Protein AF-A0A7C5LR55-F1 (afdb_monomer_lite)

Sequence (185 aa):
MGKKAEIKRLRKKLKKLKRAVKRAGGGKTPPVSPLAPAAFPDLPEIDGVEFAAVNSGVKYVGRPDVMLARLAPGTTIAGVFTRSATRAEPVLDCQAKLGAEPQGGAAILVNAGNANAFTGGHGIEAVRALTGAVAEKLSIGVNRVFSASTGVIGEPLPHEKIGAKLDDLVAGLAPGRIRDAAEAI

Secondary structure (DSSP, 8-state):
--HHHHHHHHHHHHHHHHHHHHHHSPBPPPPPPTTS-SS-------TTEEEEEE---SSBSSS--EEEEEE-TT----------TT--HHHHHHHHHTTS---S-EEEEEEEEE---S-THHHHHHHHHHHHHHHHHHT--GGGEEEEEEEESSSPP-HHHHHTTHHHHHHT-BTTTHHHHHHT-

Structure (mmCIF, N/CA/C/O backbone):
data_AF-A0A7C5LR55-F1
#
_entry.id   AF-A0A7C5LR55-F1
#
loop_
_atom_site.group_PDB
_atom_site.id
_atom_site.type_symbol
_atom_site.label_atom_id
_atom_site.label_alt_id
_atom_site.label_comp_id
_atom_site.label_asym_id
_atom_site.label_entity_id
_atom_site.label_seq_id
_atom_site.pdbx_PDB_ins_code
_atom_site.Cartn_x
_atom_site.Cartn_y
_atom_site.Cartn_z
_atom_site.occupancy
_atom_site.B_iso_or_equiv
_atom_site.auth_seq_id
_atom_site.auth_comp_id
_atom_site.auth_asym_id
_atom_site.auth_atom_id
_atom_site.pdbx_PDB_model_num
ATOM 1 N N . MET A 1 1 ? 10.598 -2.730 -56.369 1.00 55.59 1 MET A N 1
ATOM 2 C CA . MET A 1 1 ? 10.907 -2.396 -54.957 1.00 55.59 1 MET A CA 1
ATOM 3 C C . MET A 1 1 ? 10.489 -3.573 -54.087 1.00 55.59 1 MET A C 1
ATOM 5 O O . MET A 1 1 ? 9.312 -3.885 -54.010 1.00 55.59 1 MET A O 1
ATOM 9 N N . GLY A 1 2 ? 11.474 -4.359 -53.644 1.00 62.41 2 GLY A N 1
ATOM 10 C CA . GLY A 1 2 ? 11.341 -5.815 -53.537 1.00 62.41 2 GLY A CA 1
ATOM 11 C C . GLY A 1 2 ? 11.104 -6.382 -52.137 1.00 62.41 2 GLY A C 1
ATOM 12 O O . GLY A 1 2 ? 11.533 -5.816 -51.132 1.00 62.41 2 GLY A O 1
ATOM 13 N N . LYS A 1 3 ? 10.508 -7.582 -52.125 1.00 76.50 3 LYS A N 1
ATOM 14 C CA . LYS A 1 3 ? 10.206 -8.493 -50.998 1.00 76.50 3 LYS A CA 1
ATOM 15 C C . LYS A 1 3 ? 11.210 -8.480 -49.825 1.00 76.50 3 LYS A C 1
ATOM 17 O O . LYS A 1 3 ? 10.824 -8.675 -48.677 1.00 76.50 3 LYS A O 1
ATOM 22 N N . LYS A 1 4 ? 12.498 -8.195 -50.067 1.00 79.94 4 LYS A N 1
ATOM 23 C CA . LYS A 1 4 ? 13.532 -8.034 -49.022 1.00 79.94 4 LYS A CA 1
ATOM 24 C C . LYS A 1 4 ? 13.221 -6.916 -48.010 1.00 79.94 4 LYS A C 1
ATOM 26 O O . LYS A 1 4 ? 13.458 -7.104 -46.815 1.00 79.94 4 LYS A O 1
ATOM 31 N N . ALA A 1 5 ? 12.689 -5.775 -48.453 1.00 86.06 5 ALA A N 1
ATOM 32 C CA . ALA A 1 5 ? 12.344 -4.659 -47.563 1.00 86.06 5 ALA A CA 1
ATOM 33 C C . ALA A 1 5 ? 11.156 -5.009 -46.648 1.00 86.06 5 ALA A C 1
ATOM 35 O O . ALA A 1 5 ? 11.171 -4.724 -45.448 1.00 86.06 5 ALA A O 1
ATOM 36 N N . GLU A 1 6 ? 10.168 -5.711 -47.198 1.00 88.88 6 GLU A N 1
ATOM 37 C CA . GLU A 1 6 ? 8.989 -6.183 -46.476 1.00 88.88 6 GLU A CA 1
ATOM 38 C C . GLU A 1 6 ? 9.342 -7.249 -45.427 1.00 88.88 6 GLU A C 1
ATOM 40 O O . GLU A 1 6 ? 8.963 -7.121 -44.261 1.00 88.88 6 GLU A O 1
ATOM 45 N N . ILE A 1 7 ? 10.186 -8.226 -45.784 1.00 91.56 7 ILE A N 1
ATOM 46 C CA . ILE A 1 7 ? 10.707 -9.238 -44.850 1.00 91.56 7 ILE A CA 1
ATOM 47 C C . ILE A 1 7 ? 11.468 -8.579 -43.688 1.00 91.56 7 ILE A C 1
ATOM 49 O O . ILE A 1 7 ? 11.295 -8.965 -42.527 1.00 91.56 7 ILE A O 1
ATOM 53 N N . LYS A 1 8 ? 12.282 -7.546 -43.956 1.00 91.31 8 LYS A N 1
ATOM 54 C CA . LYS A 1 8 ? 12.999 -6.792 -42.910 1.00 91.31 8 LYS A CA 1
ATOM 55 C C . LYS A 1 8 ? 12.026 -6.085 -41.957 1.00 91.31 8 LYS A C 1
ATOM 57 O O . LYS A 1 8 ? 12.230 -6.120 -40.739 1.00 91.31 8 LYS A O 1
ATOM 62 N N . ARG A 1 9 ? 10.943 -5.498 -42.483 1.00 93.69 9 ARG A N 1
ATOM 63 C CA . ARG A 1 9 ? 9.882 -4.857 -41.685 1.00 93.69 9 ARG A CA 1
ATOM 64 C C . ARG A 1 9 ? 9.154 -5.870 -40.802 1.00 93.69 9 ARG A C 1
ATOM 66 O O . ARG A 1 9 ? 9.003 -5.629 -39.603 1.00 93.69 9 ARG A O 1
ATOM 73 N N . LEU A 1 10 ? 8.762 -7.014 -41.364 1.00 93.50 10 LEU A N 1
ATOM 74 C CA . LEU A 1 10 ? 8.076 -8.087 -40.641 1.00 93.50 10 LEU A CA 1
ATOM 75 C C . LEU A 1 10 ? 8.954 -8.680 -39.532 1.00 93.50 10 LEU A C 1
ATOM 77 O O . LEU A 1 10 ? 8.486 -8.821 -38.405 1.00 93.50 10 LEU A O 1
ATOM 81 N N . ARG A 1 11 ? 10.251 -8.911 -39.781 1.00 93.19 11 ARG A N 1
ATOM 82 C CA . ARG A 1 11 ? 11.205 -9.351 -38.742 1.00 93.19 11 ARG A CA 1
ATOM 83 C C . ARG A 1 11 ? 11.340 -8.336 -37.603 1.00 93.19 11 ARG A C 1
ATOM 85 O O . ARG A 1 11 ? 11.368 -8.730 -36.437 1.00 93.19 11 ARG A O 1
ATOM 92 N N . LYS A 1 12 ? 11.379 -7.030 -37.905 1.00 93.50 12 LYS A N 1
ATOM 93 C CA . LYS A 1 12 ? 11.415 -5.965 -36.882 1.00 93.50 12 LYS A CA 1
ATOM 94 C C . LYS A 1 12 ? 10.121 -5.941 -36.060 1.00 93.50 12 LYS A C 1
ATOM 96 O O . LYS A 1 12 ? 10.188 -5.838 -34.834 1.00 93.50 12 LYS A O 1
ATOM 101 N N . LYS A 1 13 ? 8.963 -6.098 -36.712 1.00 93.62 13 LYS A N 1
ATOM 102 C CA . LYS A 1 13 ? 7.647 -6.172 -36.056 1.00 93.62 13 LYS A CA 1
ATOM 103 C C . LYS A 1 13 ? 7.540 -7.414 -35.165 1.00 93.62 13 LYS A C 1
ATOM 105 O O . LYS A 1 13 ? 7.182 -7.278 -34.001 1.00 93.62 13 LYS A O 1
ATOM 110 N N . LEU A 1 14 ? 7.976 -8.581 -35.646 1.00 93.56 14 LEU A N 1
ATOM 111 C CA . LEU A 1 14 ? 8.037 -9.822 -34.871 1.00 93.56 14 LEU A CA 1
ATOM 112 C C . LEU A 1 14 ? 8.988 -9.704 -33.672 1.00 93.56 14 LEU A C 1
ATOM 114 O O . LEU A 1 14 ? 8.646 -10.145 -32.584 1.00 93.56 14 LEU A O 1
ATOM 118 N N . LYS A 1 15 ? 10.156 -9.064 -33.823 1.00 91.44 15 LYS A N 1
ATOM 119 C CA . LYS A 1 15 ? 11.080 -8.813 -32.702 1.00 91.44 15 LYS A CA 1
ATOM 120 C C . LYS A 1 15 ? 10.463 -7.881 -31.651 1.00 91.44 15 LYS A C 1
ATOM 122 O O . LYS A 1 15 ? 10.653 -8.110 -30.458 1.00 91.44 15 LYS A O 1
ATOM 127 N N . LYS A 1 16 ? 9.709 -6.859 -32.076 1.00 89.00 16 LYS A N 1
ATOM 128 C CA . LYS A 1 16 ? 8.961 -5.959 -31.178 1.00 89.00 16 LYS A CA 1
ATOM 129 C C . LYS A 1 16 ? 7.838 -6.709 -30.453 1.00 89.00 16 LYS A C 1
ATOM 131 O O . LYS A 1 16 ? 7.749 -6.599 -29.238 1.00 89.00 16 LYS A O 1
ATOM 136 N N . LEU A 1 17 ? 7.062 -7.523 -31.171 1.00 86.81 17 LEU A N 1
ATOM 137 C CA . LEU A 1 17 ? 6.007 -8.375 -30.612 1.00 86.81 17 LEU A CA 1
ATOM 138 C C . LEU A 1 17 ? 6.567 -9.409 -29.634 1.00 86.81 17 LEU A C 1
ATOM 140 O O . LEU A 1 17 ? 6.097 -9.477 -28.512 1.00 86.81 17 LEU A O 1
ATOM 144 N N . LYS A 1 18 ? 7.635 -10.136 -29.981 1.00 81.19 18 LYS A N 1
ATOM 145 C CA . LYS A 1 18 ? 8.297 -11.082 -29.064 1.00 81.19 18 LYS A CA 1
ATOM 146 C C . LYS A 1 18 ? 8.829 -10.398 -27.806 1.00 81.19 18 LYS A C 1
ATOM 148 O O . LYS A 1 18 ? 8.755 -10.972 -26.729 1.00 81.19 18 LYS A O 1
ATOM 153 N N . ARG A 1 19 ? 9.351 -9.170 -27.915 1.00 74.31 19 ARG A N 1
ATOM 154 C CA . ARG A 1 19 ? 9.746 -8.365 -26.747 1.00 74.31 19 ARG A CA 1
ATOM 155 C C . ARG A 1 19 ? 8.544 -7.928 -25.912 1.00 74.31 19 ARG A C 1
ATOM 157 O O . ARG A 1 19 ? 8.653 -7.952 -24.695 1.00 74.31 19 ARG A O 1
ATOM 164 N N . ALA A 1 20 ? 7.433 -7.553 -26.541 1.00 70.81 20 ALA A N 1
ATOM 165 C CA . ALA A 1 20 ? 6.194 -7.215 -25.844 1.00 70.81 20 ALA A CA 1
ATOM 166 C C . ALA A 1 20 ? 5.610 -8.441 -25.127 1.00 70.81 20 ALA A C 1
ATOM 168 O O . ALA A 1 20 ? 5.314 -8.352 -23.948 1.00 70.81 20 ALA A O 1
ATOM 169 N N . VAL A 1 21 ? 5.574 -9.604 -25.786 1.00 69.62 21 VAL A N 1
ATOM 170 C CA . VAL A 1 21 ? 5.150 -10.884 -25.197 1.00 69.62 21 VAL A CA 1
ATOM 171 C C . VAL A 1 21 ? 6.090 -11.314 -24.073 1.00 69.62 21 VAL A C 1
ATOM 173 O O . VAL A 1 21 ? 5.620 -11.711 -23.022 1.00 69.62 21 VAL A O 1
ATOM 176 N N . LYS A 1 22 ? 7.414 -11.175 -24.227 1.00 63.09 22 LYS A N 1
ATOM 177 C CA . LYS A 1 22 ? 8.375 -11.474 -23.150 1.00 63.09 22 LYS A CA 1
ATOM 178 C C . LYS A 1 22 ? 8.259 -10.506 -21.965 1.00 63.09 22 LYS A C 1
ATOM 180 O O . LYS A 1 22 ? 8.549 -10.902 -20.850 1.00 63.09 22 LYS A O 1
ATOM 185 N N . ARG A 1 23 ? 7.871 -9.248 -22.202 1.00 59.34 23 ARG A N 1
ATOM 186 C CA . ARG A 1 23 ? 7.563 -8.273 -21.141 1.00 59.34 23 ARG A CA 1
ATOM 187 C C . ARG A 1 23 ? 6.192 -8.521 -20.502 1.00 59.34 23 ARG A C 1
ATOM 189 O O . ARG A 1 23 ? 6.016 -8.179 -19.344 1.00 59.34 23 ARG A O 1
ATOM 196 N N . ALA A 1 24 ? 5.251 -9.095 -21.250 1.00 54.78 24 ALA A N 1
ATOM 197 C CA . ALA A 1 24 ? 3.939 -9.512 -20.761 1.00 54.78 24 ALA A CA 1
ATOM 198 C C . ALA A 1 24 ? 3.982 -10.872 -20.042 1.00 54.78 24 ALA A C 1
ATOM 200 O O . ALA A 1 24 ? 3.141 -11.139 -19.195 1.00 54.78 24 ALA A O 1
ATOM 201 N N . GLY A 1 25 ? 4.966 -11.723 -20.348 1.00 50.81 25 GLY A N 1
ATOM 202 C CA . GLY A 1 25 ? 5.304 -12.903 -19.563 1.00 50.81 25 GLY A CA 1
ATOM 203 C C . GLY A 1 25 ? 5.979 -12.451 -18.276 1.00 50.81 25 GLY A C 1
ATOM 204 O O . GLY A 1 25 ? 7.177 -12.175 -18.284 1.00 50.81 25 GLY A O 1
ATOM 205 N N . GLY A 1 26 ? 5.186 -12.302 -17.215 1.00 56.62 26 GLY A N 1
ATOM 206 C CA . GLY A 1 26 ? 5.626 -11.796 -15.917 1.00 56.62 26 GLY A CA 1
ATOM 207 C C . GLY A 1 26 ? 6.840 -12.523 -15.351 1.00 56.62 26 GLY A C 1
ATOM 208 O O . GLY A 1 26 ? 7.183 -13.637 -15.756 1.00 56.62 26 GLY A O 1
ATOM 209 N N . GLY A 1 27 ? 7.509 -11.873 -14.398 1.00 57.81 27 GLY A N 1
ATOM 210 C CA . GLY A 1 27 ? 8.618 -12.493 -13.678 1.00 57.81 27 GLY A CA 1
ATOM 211 C C . GLY A 1 27 ? 8.187 -13.825 -13.059 1.00 57.81 27 GLY A C 1
ATOM 212 O O . GLY A 1 27 ? 7.082 -13.920 -12.525 1.00 57.81 27 GLY A O 1
ATOM 213 N N . LYS A 1 28 ? 9.052 -14.848 -13.134 1.00 60.62 28 LYS A N 1
ATOM 214 C CA . LYS A 1 28 ? 8.823 -16.126 -12.443 1.00 60.62 28 LYS A CA 1
ATOM 215 C C . LYS A 1 28 ? 8.552 -15.855 -10.961 1.00 60.62 28 LYS A C 1
ATOM 217 O O . LYS A 1 28 ? 9.226 -15.006 -10.374 1.00 60.62 28 LYS A O 1
ATOM 222 N N . THR A 1 29 ? 7.611 -16.592 -10.372 1.00 64.06 29 THR A N 1
ATOM 223 C CA . THR A 1 29 ? 7.415 -16.604 -8.918 1.00 64.06 29 THR A CA 1
ATOM 224 C C . THR A 1 29 ? 8.760 -16.905 -8.247 1.00 64.06 29 THR A C 1
ATOM 226 O O . THR A 1 29 ? 9.428 -17.861 -8.662 1.00 64.06 29 THR A O 1
ATOM 229 N N . PRO A 1 30 ? 9.212 -16.080 -7.286 1.00 69.44 30 PRO A N 1
ATOM 230 C CA . PRO A 1 30 ? 10.450 -16.345 -6.569 1.00 69.44 30 PRO A CA 1
ATOM 231 C C . PRO A 1 30 ? 10.369 -17.699 -5.848 1.00 69.44 30 PRO A C 1
ATOM 233 O O . PRO A 1 30 ? 9.273 -18.104 -5.455 1.00 69.44 30 PRO A O 1
ATOM 236 N N . PRO A 1 31 ? 11.495 -18.405 -5.656 1.00 79.25 31 PRO A N 1
ATOM 237 C CA . PRO A 1 31 ? 11.508 -19.580 -4.796 1.00 79.25 31 PRO A CA 1
ATOM 238 C C . PRO A 1 31 ? 11.109 -19.183 -3.368 1.00 79.25 31 PRO A C 1
ATOM 240 O O . PRO A 1 31 ? 11.494 -18.115 -2.885 1.00 79.25 31 PRO A O 1
ATOM 243 N N . VAL A 1 32 ? 10.345 -20.047 -2.699 1.00 82.56 32 VAL A N 1
ATOM 244 C CA . VAL A 1 32 ? 9.999 -19.867 -1.284 1.00 82.56 32 VAL A CA 1
ATOM 245 C C . VAL A 1 32 ? 11.282 -19.940 -0.453 1.00 82.56 32 VAL A C 1
ATOM 247 O O . VAL A 1 32 ? 12.164 -20.755 -0.730 1.00 82.56 32 VAL A O 1
ATOM 250 N N . SER A 1 33 ? 11.404 -19.055 0.539 1.00 85.62 33 SER A N 1
ATOM 251 C CA . SER A 1 33 ? 12.569 -19.008 1.425 1.00 85.62 33 SER A CA 1
ATOM 252 C C . SER A 1 33 ? 12.774 -20.355 2.130 1.00 85.62 33 SER A C 1
ATOM 254 O O . SER A 1 33 ? 11.799 -20.917 2.627 1.00 85.62 33 SER A O 1
ATOM 256 N N . PRO A 1 34 ? 14.018 -20.846 2.276 1.00 88.06 34 PRO A N 1
ATOM 257 C CA . PRO A 1 34 ? 14.296 -22.037 3.082 1.00 88.06 34 PRO A CA 1
ATOM 258 C C . PRO A 1 34 ? 13.993 -21.831 4.576 1.00 88.06 34 PRO A C 1
ATOM 260 O O . PRO A 1 34 ? 13.930 -22.800 5.322 1.00 88.06 34 PRO A O 1
ATOM 263 N N . LEU A 1 35 ? 13.816 -20.578 5.013 1.00 89.69 35 LEU A N 1
ATOM 264 C CA . LEU A 1 35 ? 13.408 -20.222 6.375 1.00 89.69 35 LEU A CA 1
ATOM 265 C C . LEU A 1 35 ? 11.884 -20.129 6.535 1.00 89.69 35 LEU A C 1
ATOM 267 O O . LEU A 1 35 ? 11.407 -19.859 7.635 1.00 89.69 35 LEU A O 1
ATOM 271 N N . ALA A 1 36 ? 11.118 -20.281 5.451 1.00 87.44 36 ALA A N 1
ATOM 272 C CA . ALA A 1 36 ? 9.668 -20.283 5.544 1.00 87.44 36 ALA A CA 1
ATOM 273 C C . ALA A 1 36 ? 9.204 -21.535 6.311 1.00 87.44 36 ALA A C 1
ATOM 275 O O . ALA A 1 36 ? 9.727 -22.627 6.068 1.00 87.44 36 ALA A O 1
ATOM 276 N N . PRO A 1 37 ? 8.217 -21.408 7.213 1.00 88.19 37 PRO A N 1
ATOM 277 C CA . PRO A 1 37 ? 7.574 -22.566 7.817 1.00 88.19 37 PRO A CA 1
ATOM 278 C C . PRO A 1 37 ? 7.027 -23.528 6.751 1.00 88.19 37 PRO A C 1
ATOM 280 O O . PRO A 1 37 ? 6.661 -23.111 5.652 1.00 88.19 37 PRO A O 1
ATOM 283 N N . ALA A 1 38 ? 6.925 -24.818 7.089 1.00 89.75 38 ALA A N 1
ATOM 284 C CA . ALA A 1 38 ? 6.457 -25.854 6.160 1.00 89.75 38 ALA A CA 1
ATOM 285 C C . ALA A 1 38 ? 5.026 -25.614 5.641 1.00 89.75 38 ALA A C 1
ATOM 287 O O . ALA A 1 38 ? 4.683 -26.027 4.535 1.00 89.75 38 ALA A O 1
ATOM 288 N N . ALA A 1 39 ? 4.201 -24.938 6.438 1.00 91.12 39 ALA A N 1
ATOM 289 C CA . ALA A 1 39 ? 2.874 -24.480 6.067 1.00 91.12 39 ALA A CA 1
ATOM 290 C C . ALA A 1 39 ? 2.659 -23.065 6.607 1.00 91.12 39 ALA A C 1
ATOM 292 O O . ALA A 1 39 ? 3.268 -22.674 7.604 1.00 91.12 39 ALA A O 1
ATOM 293 N N . PHE A 1 40 ? 1.774 -22.305 5.964 1.00 90.44 40 PHE A N 1
ATOM 294 C CA . PHE A 1 40 ? 1.355 -21.016 6.504 1.00 90.44 40 PHE A CA 1
ATOM 295 C C . PHE A 1 40 ? 0.689 -21.236 7.874 1.00 90.44 40 PHE A C 1
ATOM 297 O O . PHE A 1 40 ? -0.142 -22.147 7.978 1.00 90.44 40 PHE A O 1
ATOM 304 N N . PRO A 1 41 ? 1.047 -20.449 8.901 1.00 91.94 41 PRO A N 1
ATOM 305 C CA . PRO A 1 41 ? 0.516 -20.631 10.245 1.00 91.94 41 PRO A CA 1
ATOM 306 C C . PRO A 1 41 ? -1.003 -20.452 10.274 1.00 91.94 41 PRO A C 1
ATOM 308 O O . PRO A 1 41 ? -1.562 -19.690 9.484 1.00 91.94 41 PRO A O 1
ATOM 311 N N . ASP A 1 42 ? -1.658 -21.141 11.205 1.00 91.25 42 ASP A N 1
ATOM 312 C CA . ASP A 1 42 ? -3.048 -20.852 11.539 1.00 91.25 42 ASP A CA 1
ATOM 313 C C . ASP A 1 42 ? -3.084 -19.532 12.317 1.00 91.25 42 ASP A C 1
ATOM 315 O O . ASP A 1 42 ? -2.486 -19.417 13.391 1.00 91.25 42 ASP A O 1
ATOM 319 N N . LEU A 1 43 ? -3.681 -18.504 11.716 1.00 92.00 43 LEU A N 1
ATOM 320 C CA . LEU A 1 43 ? -3.740 -17.158 12.274 1.00 92.00 43 LEU A CA 1
ATOM 321 C C . LEU A 1 43 ? -5.194 -16.835 12.613 1.00 92.00 43 LEU A C 1
ATOM 323 O O . LEU A 1 43 ? -6.064 -17.060 11.770 1.00 92.00 43 LEU A O 1
ATOM 327 N N . PRO A 1 44 ? -5.466 -16.280 13.806 1.00 93.06 44 PRO A N 1
ATOM 328 C CA . PRO A 1 44 ? -6.819 -15.900 14.168 1.00 93.06 44 PRO A CA 1
ATOM 329 C C . PRO A 1 44 ? -7.315 -14.760 13.276 1.00 93.06 44 PRO A C 1
ATOM 331 O O . PRO A 1 44 ? -6.535 -13.927 12.799 1.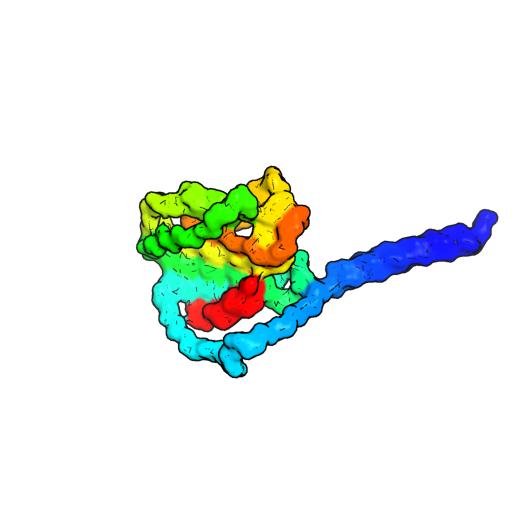00 93.06 44 PRO A O 1
ATOM 334 N N . GLU A 1 45 ? -8.631 -14.689 13.102 1.00 94.94 45 GLU A N 1
ATOM 335 C CA . GLU A 1 45 ? -9.256 -13.475 12.592 1.00 94.94 45 GLU A CA 1
ATOM 336 C C . GLU A 1 45 ? -9.056 -12.341 13.602 1.00 94.94 45 GLU A C 1
ATOM 338 O O . GLU A 1 45 ? -9.149 -12.539 14.814 1.00 94.94 45 GLU A O 1
ATOM 343 N N . ILE A 1 46 ? -8.728 -11.154 13.095 1.00 95.38 46 ILE A N 1
ATOM 344 C CA . ILE A 1 46 ? -8.542 -9.960 13.916 1.00 95.38 46 ILE A CA 1
ATOM 345 C C . ILE A 1 46 ? -9.777 -9.091 13.718 1.00 95.38 46 ILE A C 1
ATOM 347 O O . ILE A 1 46 ? -9.997 -8.567 12.624 1.00 95.38 46 ILE A O 1
ATOM 351 N N . ASP A 1 47 ? -10.568 -8.934 14.775 1.00 96.94 47 ASP A N 1
ATOM 352 C CA . ASP A 1 47 ? -11.779 -8.120 14.736 1.00 96.94 47 ASP A CA 1
ATOM 353 C C . ASP A 1 47 ? -11.478 -6.693 14.264 1.00 96.94 47 ASP A C 1
ATOM 355 O O . ASP A 1 47 ? -10.536 -6.036 14.715 1.00 96.94 47 ASP A O 1
ATOM 359 N N . GLY A 1 48 ? -12.300 -6.205 13.335 1.00 97.12 48 GLY A N 1
ATOM 360 C CA . GLY A 1 48 ? -12.138 -4.876 12.748 1.00 97.12 48 GLY A CA 1
ATOM 361 C C . GLY A 1 48 ? -11.026 -4.768 11.701 1.00 97.12 48 GLY A C 1
ATOM 362 O O . GLY A 1 48 ? -10.695 -3.649 11.304 1.00 97.12 48 GLY A O 1
ATOM 363 N N . VAL A 1 49 ? -10.467 -5.891 11.237 1.00 98.19 49 VAL A N 1
ATOM 364 C CA . VAL A 1 49 ? -9.491 -5.926 10.143 1.00 98.19 49 VAL A CA 1
ATOM 365 C C . VAL A 1 49 ? -9.992 -6.812 9.009 1.00 98.19 49 VAL A C 1
ATOM 367 O O . VAL A 1 49 ? -10.274 -7.995 9.187 1.00 98.19 49 VAL A O 1
ATOM 370 N N . GLU A 1 50 ? -10.046 -6.244 7.811 1.00 98.69 50 GLU A N 1
ATOM 371 C CA . GLU A 1 50 ? -10.381 -6.961 6.582 1.00 98.69 50 GLU A CA 1
ATOM 372 C C . GLU A 1 50 ? -9.218 -6.869 5.605 1.00 98.69 50 GLU A C 1
ATOM 374 O O . GLU A 1 50 ? -8.566 -5.827 5.496 1.00 98.69 50 GLU A O 1
ATOM 379 N N . PHE A 1 51 ? -8.978 -7.945 4.862 1.00 98.56 51 PHE A N 1
ATOM 380 C CA . PHE A 1 51 ? -7.916 -8.003 3.868 1.00 98.56 51 PHE A CA 1
ATOM 381 C C . PHE A 1 51 ? -8.464 -8.361 2.492 1.00 98.56 51 PHE A C 1
ATOM 383 O O . PHE A 1 51 ? -9.437 -9.102 2.361 1.00 98.56 51 PHE A O 1
ATOM 390 N N . ALA A 1 52 ? -7.790 -7.862 1.464 1.00 98.50 52 ALA A N 1
ATOM 391 C CA . ALA A 1 52 ? -7.962 -8.272 0.083 1.00 98.50 52 ALA A CA 1
ATOM 392 C C . ALA A 1 52 ? -6.602 -8.294 -0.612 1.00 98.50 52 ALA A C 1
ATOM 394 O O . ALA A 1 52 ? -5.716 -7.494 -0.300 1.00 98.50 52 ALA A O 1
ATOM 395 N N . ALA A 1 53 ? -6.452 -9.181 -1.589 1.00 98.19 53 ALA A N 1
ATOM 396 C CA . ALA A 1 53 ? -5.265 -9.256 -2.421 1.00 98.19 53 ALA A CA 1
ATOM 397 C C . ALA A 1 53 ? -5.646 -9.500 -3.878 1.00 98.19 53 ALA A C 1
ATOM 399 O O . ALA A 1 53 ? -6.559 -10.269 -4.177 1.00 98.19 53 ALA A O 1
ATOM 400 N N . VAL A 1 54 ? -4.934 -8.854 -4.798 1.00 97.25 54 VAL A N 1
ATOM 401 C CA . VAL A 1 54 ? -5.188 -8.960 -6.238 1.00 97.25 54 VAL A CA 1
ATOM 402 C C . VAL A 1 54 ? -3.888 -9.035 -7.025 1.00 97.25 54 VAL A C 1
ATOM 404 O 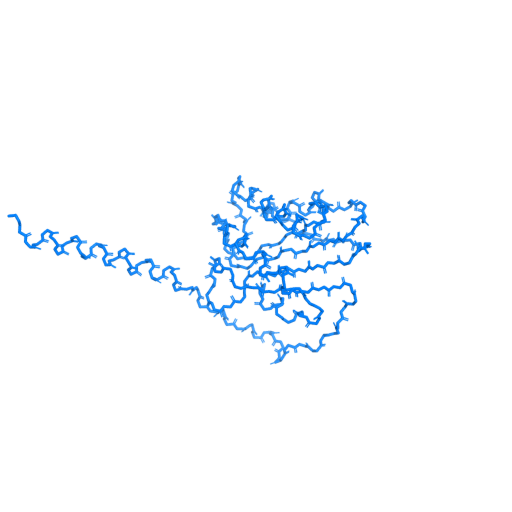O . VAL A 1 54 ? -2.823 -8.610 -6.580 1.00 97.25 54 VAL A O 1
ATOM 407 N N . ASN A 1 55 ? -3.990 -9.568 -8.240 1.00 95.88 55 ASN A N 1
ATOM 408 C CA . ASN A 1 55 ? -2.934 -9.507 -9.240 1.00 95.88 55 ASN A CA 1
ATOM 409 C C . ASN A 1 55 ? -3.147 -8.266 -10.125 1.00 95.88 55 ASN A C 1
ATOM 411 O O . ASN A 1 55 ? -4.051 -8.231 -10.964 1.00 95.88 55 ASN A O 1
ATOM 415 N N . SER A 1 56 ? -2.303 -7.256 -9.931 1.00 93.56 56 SER A N 1
ATOM 416 C CA . SER A 1 56 ? -2.269 -6.012 -10.707 1.00 93.56 56 SER A CA 1
ATOM 417 C C . SER A 1 56 ? -1.392 -6.103 -11.955 1.00 93.56 56 SER A C 1
ATOM 419 O O . SER A 1 56 ? -1.520 -5.298 -12.882 1.00 93.56 56 SER A O 1
ATOM 421 N N . GLY A 1 57 ? -0.489 -7.083 -12.014 1.00 89.75 57 GLY A N 1
ATOM 422 C CA . GLY A 1 57 ? 0.445 -7.221 -13.121 1.00 89.75 57 GLY A CA 1
ATOM 423 C C . GLY A 1 57 ? 1.513 -6.128 -13.143 1.00 89.75 57 GLY A C 1
ATOM 424 O O . GLY A 1 57 ? 2.001 -5.780 -14.229 1.00 89.75 57 GLY A O 1
ATOM 425 N N . VAL A 1 58 ? 1.871 -5.549 -11.988 1.00 88.44 58 VAL A N 1
ATOM 426 C CA . VAL A 1 58 ? 2.960 -4.561 -11.881 1.00 88.44 58 VAL A CA 1
ATOM 427 C C . VAL A 1 58 ? 4.266 -5.203 -12.330 1.00 88.44 58 VAL A C 1
ATOM 429 O O . VAL A 1 58 ? 4.929 -4.682 -13.231 1.00 88.44 58 VAL A O 1
ATOM 432 N N . LYS A 1 59 ? 4.586 -6.376 -11.772 1.00 84.50 59 LYS A N 1
ATOM 433 C CA . LYS A 1 59 ? 5.770 -7.165 -12.151 1.00 84.50 59 LYS A CA 1
ATOM 434 C C . LYS A 1 59 ? 5.477 -8.648 -12.345 1.00 84.50 59 LYS A C 1
ATOM 436 O O . LYS A 1 59 ? 6.043 -9.271 -13.251 1.00 84.50 59 LYS A O 1
ATOM 441 N N . TYR A 1 60 ? 4.655 -9.224 -11.476 1.00 82.12 60 TYR A N 1
ATOM 442 C CA . TYR A 1 60 ? 4.353 -10.647 -11.501 1.00 82.12 60 TYR A CA 1
ATOM 443 C C . TYR A 1 60 ? 3.097 -10.914 -12.328 1.00 82.12 60 TYR A C 1
ATOM 445 O O . TYR A 1 60 ? 2.255 -10.043 -12.494 1.00 82.12 60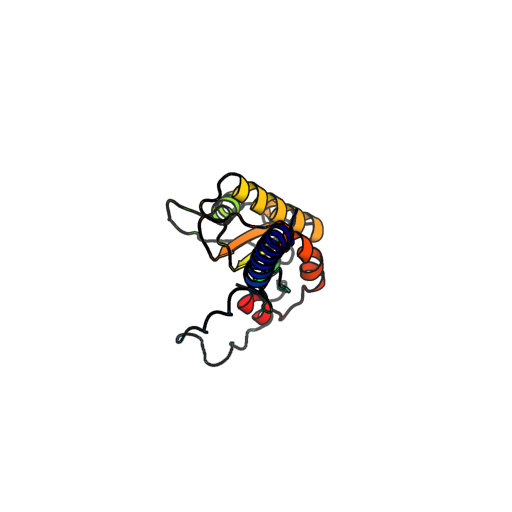 TYR A O 1
ATOM 453 N N . VAL A 1 61 ? 2.986 -12.115 -12.891 1.00 80.50 61 VAL A N 1
ATOM 454 C CA . VAL A 1 61 ? 1.791 -12.553 -13.621 1.00 80.50 61 VAL A CA 1
ATOM 455 C C . VAL A 1 61 ? 1.362 -13.885 -13.036 1.00 80.50 61 VAL A C 1
ATOM 457 O O . VAL A 1 61 ? 2.184 -14.786 -12.897 1.00 80.50 61 VAL A O 1
ATOM 460 N N . GLY A 1 62 ? 0.081 -14.003 -12.697 1.00 81.88 62 GLY A N 1
ATOM 461 C CA . GLY A 1 62 ? -0.491 -15.224 -12.131 1.00 81.88 62 GLY A CA 1
ATOM 462 C C . GLY A 1 62 ? -0.295 -15.369 -10.623 1.00 81.88 62 GLY A C 1
ATOM 463 O O . GLY A 1 62 ? -0.546 -16.447 -10.101 1.00 81.88 62 GLY A O 1
ATOM 464 N N . ARG A 1 63 ? 0.131 -14.309 -9.924 1.00 87.50 63 ARG A N 1
ATOM 465 C CA . ARG A 1 63 ? 0.124 -14.242 -8.456 1.00 87.50 63 ARG A CA 1
ATOM 466 C C . ARG A 1 63 ? -0.361 -12.871 -7.984 1.00 87.50 63 ARG A C 1
ATOM 468 O O . ARG A 1 63 ? -0.136 -11.900 -8.712 1.00 87.50 63 ARG A O 1
ATOM 475 N N . PRO A 1 64 ? -0.983 -12.781 -6.801 1.00 93.44 64 PRO A N 1
ATOM 476 C CA . PRO A 1 64 ? -1.235 -11.503 -6.158 1.00 93.44 64 PRO A CA 1
ATOM 477 C C . PRO A 1 64 ? 0.064 -10.711 -5.972 1.00 93.44 64 PRO A C 1
ATOM 479 O O . PRO A 1 64 ? 1.123 -11.288 -5.710 1.00 93.44 64 PRO A O 1
ATOM 482 N N . ASP A 1 65 ? -0.016 -9.400 -6.166 1.00 96.12 65 ASP A N 1
ATOM 483 C CA . ASP A 1 65 ? 1.102 -8.464 -5.997 1.00 96.12 65 ASP A CA 1
ATOM 484 C C . ASP A 1 65 ? 0.672 -7.112 -5.404 1.00 96.12 65 ASP A C 1
ATOM 486 O O . ASP A 1 65 ? 1.487 -6.194 -5.293 1.00 96.12 65 ASP A O 1
ATOM 490 N N . VAL A 1 66 ? -0.603 -6.989 -5.024 1.00 98.19 66 VAL A N 1
ATOM 491 C CA . VAL A 1 66 ? -1.140 -5.856 -4.275 1.00 98.19 66 VAL A CA 1
ATOM 492 C C . VAL A 1 66 ? -2.059 -6.377 -3.184 1.00 98.19 66 VAL A C 1
ATOM 494 O O . VAL A 1 66 ? -2.925 -7.210 -3.451 1.00 98.19 66 VAL A O 1
ATOM 497 N N . MET A 1 67 ? -1.890 -5.843 -1.981 1.00 98.31 67 MET A N 1
ATOM 498 C CA . MET A 1 67 ? -2.730 -6.084 -0.817 1.00 98.31 67 MET A CA 1
ATOM 499 C C . MET A 1 67 ? -3.365 -4.777 -0.342 1.00 98.31 67 MET A C 1
ATOM 501 O O . MET A 1 67 ? -2.714 -3.733 -0.337 1.00 98.31 67 MET A O 1
ATOM 505 N N . LEU A 1 68 ? -4.626 -4.851 0.077 1.00 98.81 68 LEU A N 1
ATOM 506 C CA . LEU A 1 68 ? -5.323 -3.803 0.811 1.00 98.81 68 LEU A CA 1
ATOM 507 C C . LEU A 1 68 ? -5.791 -4.369 2.152 1.00 98.81 68 LEU A C 1
ATOM 509 O O . LEU A 1 68 ? -6.476 -5.389 2.185 1.00 98.81 68 LEU A O 1
ATOM 513 N N . ALA A 1 69 ? -5.457 -3.681 3.239 1.00 98.75 69 ALA A N 1
ATOM 514 C CA . ALA A 1 69 ? -6.068 -3.889 4.544 1.00 98.75 69 ALA A CA 1
ATOM 515 C C . ALA A 1 69 ? -7.009 -2.720 4.855 1.00 98.75 69 ALA A C 1
ATOM 517 O O . ALA A 1 69 ? -6.585 -1.564 4.759 1.00 98.75 69 ALA A O 1
ATOM 518 N N . ARG A 1 70 ? -8.257 -3.006 5.245 1.00 98.75 70 ARG A N 1
ATOM 519 C CA . ARG A 1 70 ? -9.194 -2.029 5.819 1.00 98.75 70 ARG A CA 1
ATOM 520 C C . ARG A 1 70 ? -9.252 -2.226 7.328 1.00 98.75 70 ARG A C 1
ATOM 522 O O . ARG A 1 70 ? -9.380 -3.347 7.808 1.00 98.75 70 ARG A O 1
ATOM 529 N N . LEU A 1 71 ? -9.151 -1.121 8.053 1.00 98.19 71 LEU A N 1
ATOM 530 C CA . LEU A 1 71 ? -9.106 -1.066 9.507 1.00 98.19 71 LEU A CA 1
ATOM 531 C C . LEU A 1 71 ? -10.320 -0.283 10.008 1.00 98.19 71 LEU A C 1
ATOM 533 O O . LEU A 1 71 ? -10.631 0.797 9.488 1.00 98.19 71 LEU A O 1
ATOM 537 N N . ALA A 1 72 ? -11.005 -0.842 11.000 1.00 97.38 72 ALA A N 1
ATOM 538 C CA . ALA A 1 72 ? -12.230 -0.291 11.558 1.00 97.38 72 ALA A CA 1
ATOM 539 C C . ALA A 1 72 ? -12.039 1.125 12.145 1.00 97.38 72 ALA A C 1
ATOM 541 O O . ALA A 1 72 ? -10.926 1.539 12.486 1.00 97.38 72 ALA A O 1
ATOM 542 N N . PRO A 1 73 ? -13.124 1.907 12.283 1.00 96.06 73 PRO A N 1
ATOM 543 C CA . PRO A 1 73 ? -13.053 3.211 12.924 1.00 96.06 73 PRO A CA 1
ATOM 544 C C . PRO A 1 73 ? -12.431 3.169 14.324 1.00 96.06 73 PRO A C 1
ATOM 546 O O . PRO A 1 73 ? -12.730 2.279 15.116 1.00 96.06 73 PRO A O 1
ATOM 549 N N . GLY A 1 74 ? -11.574 4.148 14.628 1.00 91.25 74 GLY A N 1
ATOM 550 C CA . GLY A 1 74 ? -10.893 4.250 15.924 1.00 91.25 74 GLY A CA 1
ATOM 551 C C . GLY A 1 74 ? -9.584 3.459 16.028 1.00 91.25 74 GLY A C 1
ATOM 552 O O . GLY A 1 74 ? -8.956 3.471 17.084 1.00 91.25 74 GLY A O 1
ATOM 553 N N . THR A 1 75 ? -9.122 2.803 14.956 1.00 94.56 75 THR A N 1
ATOM 554 C CA . THR A 1 75 ? -7.808 2.141 14.957 1.00 94.56 75 THR A CA 1
ATOM 555 C C . THR A 1 75 ? -6.667 3.141 15.182 1.00 94.56 75 THR A C 1
ATOM 557 O O . THR A 1 75 ? -6.447 4.055 14.385 1.00 94.56 75 THR A O 1
ATOM 560 N N . THR A 1 76 ? -5.865 2.931 16.222 1.00 93.69 76 THR A N 1
ATOM 561 C CA . THR A 1 76 ? -4.603 3.658 16.421 1.00 93.69 76 THR A CA 1
ATOM 562 C C . THR A 1 76 ? -3.520 3.092 15.506 1.00 93.69 76 THR A C 1
ATOM 564 O O . THR A 1 76 ? -3.326 1.880 15.450 1.00 93.69 76 THR A O 1
ATOM 567 N N . ILE A 1 77 ? -2.793 3.964 14.801 1.00 94.69 77 ILE A N 1
ATOM 568 C CA . ILE A 1 77 ? -1.701 3.561 13.906 1.00 94.69 77 ILE A CA 1
ATOM 569 C C . ILE A 1 77 ? -0.374 4.023 14.499 1.00 94.69 77 ILE A C 1
ATOM 571 O O . ILE A 1 77 ? -0.187 5.204 14.790 1.00 94.69 77 ILE A O 1
ATOM 575 N N . ALA A 1 78 ? 0.556 3.085 14.631 1.00 94.06 78 ALA A N 1
ATOM 576 C CA . ALA A 1 78 ? 1.948 3.335 14.966 1.00 94.06 78 ALA A CA 1
ATOM 577 C C . ALA A 1 78 ? 2.840 2.638 13.934 1.00 94.06 78 ALA A C 1
ATOM 579 O O . ALA A 1 78 ? 2.456 1.623 13.353 1.00 94.06 78 ALA A O 1
ATOM 580 N N . GLY A 1 79 ? 4.035 3.175 13.697 1.00 94.19 79 GLY A N 1
ATOM 581 C CA . GLY A 1 79 ? 4.963 2.610 12.724 1.00 94.19 79 GLY A CA 1
ATOM 582 C C . GLY A 1 79 ? 6.405 3.002 13.006 1.00 94.19 79 GLY A C 1
ATOM 583 O O . GLY A 1 79 ? 6.687 4.091 13.503 1.00 94.19 79 GLY A O 1
ATOM 584 N N . VAL A 1 80 ? 7.321 2.101 12.662 1.00 96.94 80 VAL A N 1
ATOM 585 C CA . VAL A 1 80 ? 8.763 2.353 12.634 1.00 96.94 80 VAL A CA 1
ATOM 586 C C . VAL A 1 80 ? 9.248 2.251 11.196 1.00 96.94 80 VAL A C 1
ATOM 588 O O . VAL A 1 80 ? 8.751 1.441 10.416 1.00 96.94 80 VAL A O 1
ATOM 591 N N . PHE A 1 81 ? 10.230 3.070 10.836 1.00 97.81 81 PHE A N 1
ATOM 592 C CA . PHE A 1 81 ? 10.714 3.161 9.462 1.00 97.81 81 PHE A CA 1
ATOM 593 C C . PHE A 1 81 ? 12.215 2.965 9.387 1.00 97.81 81 PHE A C 1
ATOM 595 O O . PHE A 1 81 ? 12.949 3.143 10.362 1.00 97.81 81 PHE A O 1
ATOM 602 N N . THR A 1 82 ? 12.681 2.639 8.184 1.00 97.06 82 THR A N 1
ATOM 603 C CA . THR A 1 82 ? 14.111 2.584 7.895 1.00 97.06 82 THR A CA 1
ATOM 604 C C . THR A 1 82 ? 14.794 3.920 8.201 1.00 97.06 82 THR A C 1
ATOM 606 O O . THR A 1 82 ? 14.274 4.994 7.901 1.00 97.06 82 THR A O 1
ATOM 609 N N . ARG A 1 83 ? 16.009 3.841 8.755 1.00 96.44 83 ARG A N 1
ATOM 610 C CA . ARG A 1 83 ? 16.901 4.992 8.976 1.00 96.44 83 ARG A CA 1
ATOM 611 C C . ARG A 1 83 ? 17.759 5.321 7.753 1.00 96.44 83 ARG A C 1
ATOM 613 O O . ARG A 1 83 ? 18.673 6.133 7.849 1.00 96.44 83 ARG A O 1
ATOM 620 N N . SER A 1 84 ? 17.517 4.655 6.622 1.00 95.88 84 SER A N 1
ATOM 621 C CA . SER A 1 84 ? 18.261 4.917 5.392 1.00 95.88 84 SER A CA 1
ATOM 622 C C . SER A 1 84 ? 18.159 6.393 4.989 1.00 95.88 84 SER A C 1
ATOM 624 O O . SER A 1 84 ? 17.087 6.999 5.050 1.00 95.88 84 SER A O 1
ATOM 626 N N . ALA A 1 85 ? 19.262 6.965 4.505 1.00 93.12 85 ALA A N 1
ATOM 627 C CA . ALA A 1 85 ? 19.236 8.277 3.858 1.00 93.12 85 ALA A CA 1
ATOM 628 C C . ALA A 1 85 ? 18.415 8.254 2.553 1.00 93.12 85 ALA A C 1
ATOM 630 O O . ALA A 1 85 ? 17.956 9.289 2.084 1.00 93.12 85 ALA A O 1
ATOM 631 N N . THR A 1 86 ? 18.198 7.064 1.990 1.00 92.44 86 THR A N 1
ATOM 632 C CA . THR A 1 86 ? 17.596 6.831 0.675 1.00 92.44 86 THR A CA 1
ATOM 633 C C . THR A 1 86 ? 16.210 6.193 0.796 1.00 92.44 86 THR A C 1
ATOM 635 O O . THR A 1 86 ? 15.904 5.168 0.186 1.00 92.44 86 THR A O 1
ATOM 638 N N . ARG A 1 87 ? 15.372 6.775 1.661 1.00 96.25 87 ARG A N 1
ATOM 639 C CA . ARG A 1 87 ? 13.993 6.326 1.901 1.00 96.25 87 ARG A CA 1
ATOM 640 C C . ARG A 1 87 ? 13.156 6.398 0.622 1.00 96.25 87 ARG A C 1
ATOM 642 O O . ARG A 1 87 ? 13.274 7.342 -0.153 1.00 96.25 87 ARG A O 1
ATOM 649 N N . ALA A 1 88 ? 12.314 5.385 0.425 1.00 97.81 88 ALA A N 1
ATOM 650 C CA . ALA A 1 88 ? 11.320 5.370 -0.641 1.00 97.81 88 ALA A CA 1
ATOM 651 C C . ALA A 1 88 ? 10.196 6.370 -0.338 1.00 97.81 88 ALA A C 1
ATOM 653 O O . ALA A 1 88 ? 9.917 6.645 0.829 1.00 97.81 88 ALA A O 1
ATOM 654 N N . GLU A 1 89 ? 9.511 6.849 -1.373 1.00 98.12 89 GLU A N 1
ATOM 655 C CA . GLU A 1 89 ? 8.384 7.768 -1.202 1.00 98.12 89 GLU A CA 1
ATOM 656 C C . GLU A 1 89 ? 7.285 7.265 -0.243 1.00 98.12 89 GLU A C 1
ATOM 658 O O . GLU A 1 89 ? 6.913 8.027 0.648 1.00 98.12 89 GLU A O 1
ATOM 663 N N . PRO A 1 90 ? 6.803 6.001 -0.309 1.00 98.12 90 PRO A N 1
ATOM 664 C CA . PRO A 1 90 ? 5.790 5.512 0.637 1.00 98.12 90 PRO A CA 1
ATOM 665 C C . PRO A 1 90 ? 6.216 5.623 2.110 1.00 98.12 90 PRO A C 1
ATOM 667 O O . PRO A 1 90 ? 5.380 5.831 2.986 1.00 98.12 90 PRO A O 1
ATOM 670 N N . VAL A 1 91 ? 7.522 5.533 2.399 1.00 98.38 91 VAL A N 1
ATOM 671 C CA . VAL A 1 91 ? 8.046 5.727 3.759 1.00 98.38 91 VAL A CA 1
ATOM 672 C C . VAL A 1 91 ? 7.896 7.181 4.195 1.00 98.38 91 VAL A C 1
ATOM 674 O O . VAL A 1 91 ? 7.452 7.431 5.313 1.00 98.38 91 VAL A O 1
ATOM 677 N N . LEU A 1 92 ? 8.271 8.129 3.333 1.00 97.75 92 LEU A N 1
ATOM 678 C CA . LEU A 1 92 ? 8.195 9.559 3.637 1.00 97.75 92 LEU A CA 1
ATOM 679 C C . LEU A 1 92 ? 6.741 10.003 3.843 1.00 97.75 92 LEU A C 1
ATOM 681 O O . LEU A 1 92 ? 6.446 10.696 4.815 1.00 97.75 92 LEU A O 1
ATOM 685 N N . ASP A 1 93 ? 5.835 9.528 2.988 1.00 97.88 93 ASP A N 1
ATOM 686 C CA . ASP A 1 93 ? 4.395 9.765 3.097 1.00 97.88 93 ASP A CA 1
ATOM 687 C C . ASP A 1 93 ? 3.819 9.237 4.424 1.00 97.88 93 ASP A C 1
ATOM 689 O O . ASP A 1 93 ? 3.149 9.969 5.153 1.00 97.88 93 ASP A O 1
ATOM 693 N N . CYS A 1 94 ? 4.145 7.997 4.810 1.00 97.94 94 CYS A N 1
ATOM 694 C CA . CYS A 1 94 ? 3.684 7.443 6.085 1.00 97.94 94 CYS A CA 1
ATOM 695 C C . CYS A 1 94 ? 4.258 8.196 7.295 1.00 97.94 94 CYS A C 1
ATOM 697 O O . CYS A 1 94 ? 3.537 8.425 8.265 1.00 97.94 94 CYS A O 1
ATOM 699 N N . GLN A 1 95 ? 5.529 8.613 7.245 1.00 96.88 95 GLN A N 1
ATOM 700 C CA . GLN A 1 95 ? 6.145 9.425 8.301 1.00 96.88 95 GLN A CA 1
ATOM 701 C C . GLN A 1 95 ? 5.426 10.763 8.496 1.00 96.88 95 GLN A C 1
ATOM 703 O O . GLN A 1 95 ? 5.273 11.197 9.632 1.00 96.88 95 GLN A O 1
ATOM 708 N N . ALA A 1 96 ? 4.967 11.394 7.413 1.00 95.75 96 ALA A N 1
ATOM 709 C CA . ALA A 1 96 ? 4.242 12.660 7.477 1.00 95.75 96 ALA A CA 1
ATOM 710 C C . ALA A 1 96 ? 2.816 12.518 8.043 1.00 95.75 96 ALA A C 1
ATOM 712 O O . ALA A 1 96 ? 2.291 13.467 8.622 1.00 95.75 96 ALA A O 1
ATOM 713 N N . LYS A 1 97 ? 2.186 11.349 7.871 1.00 94.88 97 LYS A N 1
ATOM 714 C CA . LYS A 1 97 ? 0.801 11.074 8.298 1.00 94.88 97 LYS A CA 1
ATOM 715 C C . LYS A 1 97 ? 0.684 10.554 9.732 1.00 94.88 97 LYS A C 1
ATOM 717 O O . LYS A 1 97 ? -0.362 10.712 10.362 1.00 94.88 97 LYS A O 1
ATOM 722 N N . LEU A 1 98 ? 1.718 9.883 10.238 1.00 92.88 98 LEU A N 1
ATOM 723 C CA . LEU A 1 98 ? 1.695 9.315 11.584 1.00 92.88 98 LEU A CA 1
ATOM 724 C C . LEU A 1 98 ? 1.625 10.386 12.672 1.00 92.88 98 LEU A C 1
ATOM 726 O O . LEU A 1 98 ? 2.214 11.456 12.560 1.00 92.88 98 LEU A O 1
ATOM 730 N N . GLY A 1 99 ? 0.934 10.047 13.760 1.00 83.81 99 GLY A N 1
ATOM 731 C CA . GLY A 1 99 ? 0.702 10.954 14.886 1.00 83.81 99 GLY A CA 1
ATOM 732 C C . GLY A 1 99 ? -0.531 11.845 14.727 1.00 83.81 99 GLY A C 1
ATOM 733 O O . GLY A 1 99 ? -0.850 12.586 15.649 1.00 83.81 99 GLY A O 1
ATOM 734 N N . ALA A 1 100 ? -1.249 11.759 13.602 1.00 79.81 100 ALA A N 1
ATOM 735 C CA . ALA A 1 100 ? -2.568 12.367 13.471 1.00 79.81 100 ALA A CA 1
ATOM 736 C C . ALA A 1 100 ? -3.615 11.635 14.333 1.00 79.81 100 ALA A C 1
ATOM 738 O O . ALA A 1 100 ? -3.547 10.415 14.508 1.00 79.81 100 ALA A O 1
ATOM 739 N N . GLU A 1 101 ? -4.611 12.381 14.818 1.00 80.44 101 GLU A N 1
ATOM 740 C CA . GLU A 1 101 ? -5.729 11.844 15.603 1.00 80.44 101 GLU A CA 1
ATOM 741 C C . GLU A 1 101 ? -6.440 10.681 14.873 1.00 80.44 101 GLU A C 1
ATOM 743 O O . GLU A 1 101 ? -6.683 10.773 13.660 1.00 80.44 101 GLU A O 1
ATOM 748 N N . PRO A 1 102 ? -6.803 9.586 15.572 1.00 79.50 102 PRO A N 1
ATOM 749 C CA . PRO A 1 102 ? -7.431 8.408 14.977 1.00 79.50 102 PRO A CA 1
ATOM 750 C C . PRO A 1 102 ? -8.921 8.650 14.686 1.00 79.50 102 PRO A C 1
ATOM 752 O O . PRO A 1 102 ? -9.807 8.046 15.286 1.00 79.50 102 PRO A O 1
ATOM 755 N N . GLN A 1 103 ? -9.208 9.546 13.744 1.00 86.12 103 GLN A N 1
ATOM 756 C CA . GLN A 1 103 ? -10.563 9.797 13.261 1.00 86.12 103 GLN A CA 1
ATOM 757 C C . GLN A 1 103 ? -10.918 8.836 12.123 1.00 86.12 103 GLN A C 1
ATOM 759 O O . GLN A 1 103 ? -10.183 8.714 11.140 1.00 86.12 103 GLN A O 1
ATOM 764 N N . GLY A 1 104 ? -12.075 8.181 12.244 1.00 90.88 104 GLY A N 1
ATOM 765 C CA . GLY A 1 104 ? -12.574 7.237 11.246 1.00 90.88 104 GLY A CA 1
ATOM 766 C C . GLY A 1 104 ? -11.718 5.972 11.116 1.00 90.88 104 GLY A C 1
ATOM 767 O O . GLY A 1 104 ? -10.906 5.648 11.988 1.00 90.88 104 GLY A O 1
ATOM 768 N N . GLY A 1 105 ? -11.953 5.224 10.036 1.00 96.25 105 GLY A N 1
ATOM 769 C CA . GLY A 1 105 ? -11.175 4.029 9.698 1.00 96.25 105 GLY A CA 1
ATOM 770 C C . GLY A 1 105 ? -9.756 4.355 9.229 1.00 96.25 105 GLY A C 1
ATOM 771 O O . GLY A 1 105 ? -9.338 5.515 9.167 1.00 96.25 105 GLY A O 1
ATOM 772 N N . ALA A 1 106 ? -9.004 3.316 8.887 1.00 97.75 106 ALA A N 1
ATOM 773 C CA . ALA A 1 106 ? -7.710 3.439 8.226 1.00 97.75 106 ALA A CA 1
ATOM 774 C C . ALA A 1 106 ? -7.537 2.353 7.164 1.00 97.75 106 ALA A C 1
ATOM 776 O O . ALA A 1 106 ? -8.281 1.374 7.128 1.00 97.75 106 ALA A O 1
ATOM 777 N N . ALA A 1 107 ? -6.552 2.530 6.293 1.00 98.56 107 ALA A N 1
ATOM 778 C CA . ALA A 1 107 ? -6.195 1.520 5.315 1.00 98.56 107 ALA A CA 1
ATOM 779 C C . ALA A 1 107 ? -4.686 1.436 5.111 1.00 98.56 107 ALA A C 1
ATOM 781 O O . ALA A 1 107 ? -3.970 2.431 5.246 1.00 98.56 107 ALA A O 1
ATOM 782 N N . ILE A 1 108 ? -4.217 0.245 4.748 1.00 98.69 108 ILE A N 1
ATOM 783 C CA . ILE A 1 108 ? -2.833 0.002 4.345 1.00 98.69 108 ILE A CA 1
ATOM 784 C C . ILE A 1 108 ? -2.857 -0.628 2.955 1.00 98.69 108 ILE A C 1
ATOM 786 O O . ILE A 1 108 ? -3.412 -1.709 2.779 1.00 98.69 108 ILE A O 1
ATOM 790 N N . LEU A 1 109 ? -2.262 0.048 1.974 1.00 98.75 109 LEU A N 1
ATOM 791 C CA . LEU A 1 109 ? -2.088 -0.461 0.615 1.00 98.75 109 LEU A CA 1
ATOM 792 C C . LEU A 1 109 ? -0.628 -0.868 0.407 1.00 98.75 109 LEU A C 1
ATOM 794 O O . LEU A 1 109 ? 0.273 -0.036 0.513 1.00 98.75 109 LEU A O 1
ATOM 798 N N . VAL A 1 110 ? -0.380 -2.129 0.071 1.00 98.69 110 VAL A N 1
ATOM 799 C CA . VAL A 1 110 ? 0.977 -2.638 -0.152 1.00 98.69 110 VAL A CA 1
ATOM 800 C C . VAL A 1 110 ? 1.102 -3.200 -1.555 1.00 98.69 110 VAL A C 1
ATOM 802 O O . VAL A 1 110 ? 0.244 -3.962 -1.986 1.00 98.69 110 VAL A O 1
ATOM 805 N N . ASN A 1 111 ? 2.178 -2.860 -2.265 1.00 98.19 111 ASN A N 1
ATOM 806 C CA . ASN A 1 111 ? 2.499 -3.471 -3.552 1.00 98.19 111 ASN A CA 1
ATOM 807 C C . ASN A 1 111 ? 3.864 -4.172 -3.528 1.00 98.19 111 ASN A C 1
ATOM 809 O O . ASN A 1 111 ? 4.839 -3.670 -2.960 1.00 98.19 111 ASN A O 1
ATOM 813 N N . ALA A 1 112 ? 3.954 -5.288 -4.246 1.00 96.50 112 ALA A N 1
ATOM 814 C CA . ALA A 1 112 ? 5.187 -6.014 -4.492 1.00 96.50 112 ALA A CA 1
ATOM 815 C C . ALA A 1 112 ? 5.699 -5.822 -5.927 1.00 96.50 112 ALA A C 1
ATOM 817 O O . ALA A 1 112 ? 4.994 -5.431 -6.856 1.00 96.50 112 ALA A O 1
ATOM 818 N N . GLY A 1 113 ? 6.982 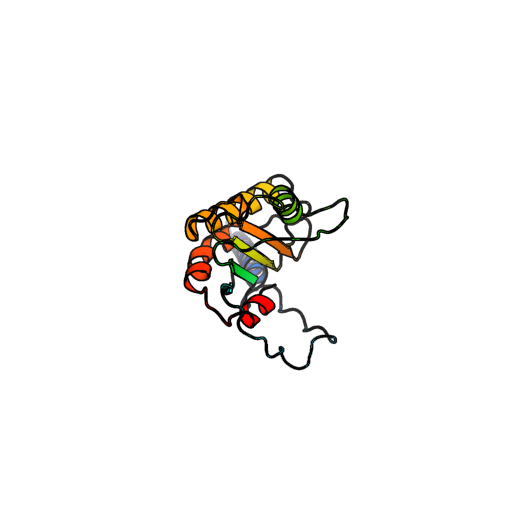-6.118 -6.121 1.00 94.12 113 GLY A N 1
ATOM 819 C CA . GLY A 1 113 ? 7.658 -6.095 -7.413 1.00 94.12 113 GLY A CA 1
ATOM 820 C C . GLY A 1 113 ? 8.303 -4.760 -7.800 1.00 94.12 113 GLY A C 1
ATOM 821 O O . GLY A 1 113 ? 9.284 -4.781 -8.547 1.00 94.12 113 GLY A O 1
ATOM 822 N N . ASN A 1 114 ? 7.865 -3.638 -7.235 1.00 97.25 114 ASN A N 1
ATOM 823 C CA . ASN A 1 114 ? 8.462 -2.316 -7.426 1.00 97.25 114 ASN A CA 1
ATOM 824 C C . ASN A 1 114 ? 8.523 -1.581 -6.077 1.00 97.25 114 ASN A C 1
ATOM 826 O O . ASN A 1 114 ? 7.505 -1.470 -5.400 1.00 97.25 114 ASN A O 1
ATOM 830 N N . ALA A 1 115 ? 9.710 -1.101 -5.690 1.00 97.44 115 ALA A N 1
ATOM 831 C CA . ALA A 1 115 ? 9.942 -0.479 -4.385 1.00 97.44 115 ALA A CA 1
ATOM 832 C C . ALA A 1 115 ? 9.518 0.995 -4.307 1.00 97.44 115 ALA A C 1
ATOM 834 O O . ALA A 1 115 ? 9.543 1.571 -3.224 1.00 97.44 115 ALA A O 1
ATOM 835 N N . ASN A 1 116 ? 9.206 1.624 -5.444 1.00 97.62 116 ASN A N 1
ATOM 836 C CA . ASN A 1 116 ? 8.979 3.062 -5.568 1.00 97.62 116 ASN A CA 1
ATOM 837 C C . ASN A 1 116 ? 10.048 3.908 -4.838 1.00 97.62 116 ASN A C 1
ATOM 839 O O . ASN A 1 116 ? 9.764 4.890 -4.150 1.00 97.62 116 ASN A O 1
ATOM 843 N N . ALA A 1 117 ? 11.302 3.471 -4.952 1.00 97.12 117 ALA A N 1
ATOM 844 C CA . ALA A 1 117 ? 12.463 4.105 -4.348 1.00 97.12 117 ALA A CA 1
ATOM 845 C C . ALA A 1 117 ? 13.319 4.749 -5.440 1.00 97.12 117 ALA A C 1
ATOM 847 O O . ALA A 1 117 ? 13.506 4.147 -6.499 1.00 97.12 117 ALA A O 1
ATOM 848 N N . PHE A 1 118 ? 13.867 5.939 -5.171 1.00 96.25 118 PHE A N 1
ATOM 849 C CA . PHE A 1 118 ? 14.646 6.731 -6.139 1.00 96.25 118 PHE A CA 1
ATOM 850 C C . PHE A 1 118 ? 13.890 7.090 -7.434 1.00 96.25 118 PHE A C 1
ATOM 852 O O . PHE A 1 118 ? 14.467 7.129 -8.517 1.00 96.25 118 PHE A O 1
ATOM 859 N N . THR A 1 119 ? 12.592 7.372 -7.331 1.00 95.94 119 THR A N 1
ATOM 860 C CA . THR A 1 119 ? 11.715 7.691 -8.475 1.00 95.94 119 THR A CA 1
ATOM 861 C C . THR A 1 119 ? 11.348 9.180 -8.575 1.00 95.94 119 THR A C 1
ATOM 863 O O . THR A 1 119 ? 10.775 9.610 -9.579 1.00 95.94 119 THR A O 1
ATOM 866 N N . GLY A 1 120 ? 11.719 9.993 -7.576 1.00 95.81 120 GLY A N 1
ATOM 867 C CA . GLY A 1 120 ? 11.492 11.442 -7.557 1.00 95.81 120 GLY A CA 1
ATOM 868 C C . GLY A 1 120 ? 10.008 11.803 -7.674 1.00 95.81 120 GLY A C 1
ATOM 869 O O . GLY A 1 120 ? 9.158 11.141 -7.085 1.00 95.81 120 GLY A O 1
ATOM 870 N N . GLY A 1 121 ? 9.688 12.822 -8.478 1.00 97.69 121 GLY A N 1
ATOM 871 C CA . GLY A 1 121 ? 8.311 13.301 -8.666 1.00 97.69 121 GLY A CA 1
ATOM 872 C C . GLY A 1 121 ? 7.309 12.226 -9.104 1.00 97.69 121 GLY A C 1
ATOM 873 O O . GLY A 1 121 ? 6.174 12.241 -8.640 1.00 97.69 121 GLY A O 1
ATOM 874 N N . HIS A 1 122 ? 7.735 11.245 -9.909 1.00 97.56 122 HIS A N 1
ATOM 875 C CA . HIS A 1 122 ? 6.875 10.122 -10.306 1.00 97.56 122 HIS A CA 1
ATOM 876 C C . HIS A 1 122 ? 6.480 9.256 -9.104 1.00 97.56 122 HIS A C 1
ATOM 878 O O . HIS A 1 122 ? 5.373 8.728 -9.055 1.00 97.56 122 HIS A O 1
ATOM 884 N N . GLY A 1 123 ? 7.384 9.104 -8.131 1.00 97.88 123 GLY A N 1
ATOM 885 C CA . GLY A 1 123 ? 7.093 8.374 -6.904 1.00 97.88 123 GLY A CA 1
ATOM 886 C C . GLY A 1 123 ? 6.065 9.088 -6.040 1.00 97.88 123 GLY A C 1
ATOM 887 O O . GLY A 1 123 ? 5.129 8.438 -5.576 1.00 97.88 123 GLY A O 1
ATOM 888 N N . ILE A 1 124 ? 6.215 10.411 -5.892 1.00 98.31 124 ILE A N 1
ATOM 889 C CA . ILE A 1 124 ? 5.284 11.289 -5.159 1.00 98.31 124 ILE A CA 1
ATOM 890 C C . ILE A 1 124 ? 3.889 11.205 -5.778 1.00 98.31 124 ILE A C 1
ATOM 892 O O . ILE A 1 124 ? 2.900 10.979 -5.082 1.00 98.31 124 ILE A O 1
ATOM 896 N N . GLU A 1 125 ? 3.807 11.351 -7.101 1.00 98.56 125 GLU A N 1
ATOM 897 C CA . GLU A 1 125 ? 2.548 11.261 -7.837 1.00 98.56 125 GLU A CA 1
ATOM 898 C C . GLU A 1 125 ? 1.877 9.901 -7.646 1.00 98.56 125 GLU A C 1
ATOM 900 O O . GLU A 1 125 ? 0.694 9.853 -7.313 1.00 98.56 125 GLU A O 1
ATOM 905 N N . ALA A 1 126 ? 2.636 8.811 -7.783 1.00 98.50 126 ALA A N 1
ATOM 906 C CA . ALA A 1 126 ? 2.115 7.462 -7.630 1.00 98.50 126 ALA A CA 1
ATOM 907 C C . ALA A 1 126 ? 1.526 7.214 -6.231 1.00 98.50 126 ALA A C 1
ATOM 909 O O . ALA A 1 126 ? 0.419 6.684 -6.114 1.00 98.50 126 ALA A O 1
ATOM 910 N N . VAL A 1 127 ? 2.230 7.625 -5.167 1.00 98.69 127 VAL A N 1
ATOM 911 C CA . VAL A 1 127 ? 1.734 7.495 -3.785 1.00 98.69 127 VAL A CA 1
ATOM 912 C C . VAL A 1 127 ? 0.489 8.350 -3.577 1.00 98.69 127 VAL A C 1
ATOM 914 O O . VAL A 1 127 ? -0.513 7.852 -3.060 1.00 98.69 127 VAL A O 1
ATOM 917 N N . ARG A 1 128 ? 0.499 9.609 -4.029 1.00 98.56 128 ARG A N 1
ATOM 918 C CA . ARG A 1 128 ? -0.657 10.507 -3.912 1.00 98.56 128 ARG A CA 1
ATOM 919 C C . ARG A 1 128 ? -1.882 9.959 -4.646 1.00 98.56 128 ARG A C 1
ATOM 921 O O . ARG A 1 128 ? -2.976 9.976 -4.091 1.00 98.56 128 ARG A O 1
ATOM 928 N N . ALA A 1 129 ? -1.703 9.469 -5.871 1.00 98.69 129 ALA A N 1
ATOM 929 C CA . ALA A 1 129 ? -2.784 8.928 -6.686 1.00 98.69 129 ALA A CA 1
ATOM 930 C C . ALA A 1 129 ? -3.407 7.684 -6.039 1.00 98.69 129 ALA A C 1
ATOM 932 O O . ALA A 1 129 ? -4.626 7.608 -5.900 1.00 98.69 129 ALA A O 1
ATOM 933 N N . LEU A 1 130 ? -2.582 6.732 -5.592 1.00 98.75 130 LEU A N 1
ATOM 934 C CA . LEU A 1 130 ? -3.075 5.498 -4.981 1.00 98.75 130 LEU A CA 1
ATOM 935 C C . LEU A 1 130 ? -3.717 5.735 -3.616 1.00 98.75 130 LEU A C 1
ATOM 937 O O . LEU A 1 130 ? -4.812 5.237 -3.363 1.00 98.75 130 LEU A O 1
ATOM 941 N N . THR A 1 131 ? -3.067 6.510 -2.744 1.00 98.62 131 THR A N 1
ATOM 942 C CA . THR A 1 131 ? -3.612 6.791 -1.407 1.00 98.62 131 THR A CA 1
ATOM 943 C C . THR A 1 131 ? -4.895 7.615 -1.486 1.00 98.62 131 THR A C 1
ATOM 945 O O . THR A 1 131 ? -5.843 7.310 -0.767 1.00 98.62 131 THR A O 1
ATOM 948 N N . GLY A 1 132 ? -4.973 8.590 -2.399 1.00 98.62 132 GLY A N 1
ATOM 949 C CA . GLY A 1 132 ? -6.192 9.357 -2.661 1.00 98.62 132 GLY A CA 1
ATOM 950 C C . GLY A 1 132 ? -7.337 8.492 -3.190 1.00 98.62 132 GLY A C 1
ATOM 951 O O . GLY A 1 132 ? -8.446 8.563 -2.668 1.00 98.62 132 GLY A O 1
ATOM 952 N N . ALA A 1 133 ? -7.067 7.617 -4.161 1.00 98.75 133 ALA A N 1
ATOM 953 C CA . ALA A 1 133 ? -8.087 6.732 -4.720 1.00 98.75 133 ALA A CA 1
ATOM 954 C C . ALA A 1 133 ? -8.611 5.707 -3.696 1.00 98.75 133 ALA A C 1
ATOM 956 O O . ALA A 1 133 ? -9.808 5.427 -3.657 1.00 98.75 133 ALA A O 1
ATOM 957 N N . VAL A 1 134 ? -7.740 5.160 -2.840 1.00 98.81 134 VAL A N 1
ATOM 958 C CA . VAL A 1 134 ? -8.165 4.288 -1.729 1.00 98.81 134 VAL A CA 1
ATOM 959 C C . VAL A 1 134 ? -9.005 5.065 -0.716 1.00 98.81 134 VAL A C 1
ATOM 961 O O . VAL A 1 134 ? -10.035 4.561 -0.271 1.00 98.81 134 VAL A O 1
ATOM 964 N N . ALA A 1 135 ? -8.594 6.288 -0.373 1.00 98.25 135 ALA A N 1
ATOM 965 C CA . ALA A 1 135 ? -9.320 7.149 0.556 1.00 98.25 135 ALA A CA 1
ATOM 966 C C . ALA A 1 135 ? -10.750 7.426 0.073 1.00 98.25 135 ALA A C 1
ATOM 968 O O . ALA A 1 135 ? -11.697 7.261 0.838 1.00 98.25 135 ALA A O 1
ATOM 969 N N . GLU A 1 136 ? -10.909 7.762 -1.210 1.00 98.50 136 GLU A N 1
ATOM 970 C CA . GLU A 1 136 ? -12.211 7.976 -1.847 1.00 98.50 136 GLU A CA 1
ATOM 971 C C . GLU A 1 136 ? -13.077 6.710 -1.802 1.00 98.50 136 GLU A C 1
ATOM 973 O O . GLU A 1 136 ? -14.193 6.738 -1.283 1.00 98.50 136 GLU A O 1
ATOM 978 N N . LYS A 1 137 ? -12.546 5.573 -2.269 1.00 98.50 137 LYS A N 1
ATOM 979 C CA . LYS A 1 137 ? -13.299 4.309 -2.342 1.00 98.50 137 LYS A CA 1
ATOM 980 C C . LYS A 1 137 ? -13.727 3.775 -0.978 1.00 98.50 137 LYS A C 1
ATOM 982 O O . LYS A 1 137 ? -14.777 3.148 -0.874 1.00 98.50 137 LYS A O 1
ATOM 987 N N . LEU A 1 138 ? -12.931 4.015 0.062 1.00 98.06 138 LEU A N 1
ATOM 988 C CA . LEU A 1 138 ? -13.247 3.604 1.431 1.00 98.06 138 LEU A CA 1
ATOM 989 C C . LEU A 1 138 ? -13.939 4.699 2.250 1.00 98.06 138 LEU A C 1
ATOM 991 O O . LEU A 1 138 ? -14.294 4.445 3.398 1.00 98.06 138 LEU A O 1
ATOM 995 N N . SER A 1 139 ? -14.144 5.893 1.681 1.00 96.94 139 SER A N 1
ATOM 996 C CA . SER A 1 139 ? -14.707 7.054 2.382 1.00 96.94 139 SER A CA 1
ATOM 997 C C . SER A 1 139 ? -13.975 7.378 3.696 1.00 96.94 139 SER A C 1
ATOM 999 O O . SER A 1 139 ? -14.594 7.645 4.726 1.00 96.94 139 SER A O 1
ATOM 1001 N N . ILE A 1 140 ? -12.639 7.350 3.667 1.00 96.44 140 ILE A N 1
ATOM 1002 C CA . ILE A 1 140 ? -11.762 7.699 4.799 1.00 96.44 140 ILE A CA 1
ATOM 1003 C C . ILE A 1 140 ? -10.846 8.868 4.431 1.00 96.44 140 ILE A C 1
ATOM 1005 O O . ILE A 1 140 ? -10.642 9.176 3.261 1.00 96.44 140 ILE A O 1
ATOM 1009 N N . GLY A 1 141 ? -10.264 9.537 5.427 1.00 95.31 141 GLY A N 1
ATOM 1010 C CA . GLY A 1 141 ? -9.302 10.609 5.169 1.00 95.31 141 GLY A CA 1
ATOM 1011 C C . GLY A 1 141 ? -8.025 10.082 4.504 1.00 95.31 141 GLY A C 1
ATOM 1012 O O . GLY A 1 141 ? -7.499 9.048 4.904 1.00 95.31 141 GLY A O 1
ATOM 1013 N N . VAL A 1 142 ? -7.458 10.818 3.543 1.00 95.94 142 VAL A N 1
ATOM 1014 C CA . VAL A 1 142 ? -6.198 10.421 2.872 1.00 95.94 142 VAL A CA 1
ATOM 1015 C C . VAL A 1 142 ? -5.017 10.275 3.842 1.00 95.94 142 VAL A C 1
ATOM 1017 O O . VAL A 1 142 ? -4.156 9.417 3.660 1.00 95.94 142 VAL A O 1
ATOM 1020 N N . ASN A 1 143 ? -5.022 11.038 4.940 1.00 95.19 143 ASN A N 1
ATOM 1021 C CA . ASN A 1 143 ? -4.038 10.924 6.024 1.00 95.19 143 ASN A CA 1
ATOM 1022 C C . ASN A 1 143 ? -4.197 9.637 6.858 1.00 95.19 143 ASN A C 1
ATOM 1024 O O . ASN A 1 143 ? -3.372 9.352 7.718 1.00 95.19 143 ASN A O 1
ATOM 1028 N N . ARG A 1 144 ? -5.252 8.856 6.602 1.00 96.69 144 ARG A N 1
ATOM 1029 C CA . ARG A 1 144 ? -5.534 7.546 7.201 1.00 96.69 144 ARG A CA 1
ATOM 1030 C C . ARG A 1 144 ? -5.279 6.392 6.227 1.00 96.69 144 ARG A C 1
ATOM 1032 O O . ARG A 1 144 ? -5.569 5.245 6.559 1.00 96.69 144 ARG A O 1
ATOM 1039 N N . VAL A 1 145 ? -4.725 6.683 5.048 1.00 98.06 145 VAL A N 1
ATOM 1040 C CA . VAL A 1 145 ? -4.262 5.679 4.089 1.00 98.06 145 VAL A CA 1
ATOM 1041 C C . VAL A 1 145 ? -2.742 5.666 4.074 1.00 98.06 145 VAL A C 1
ATOM 1043 O O . VAL A 1 145 ? -2.097 6.638 3.670 1.00 98.06 145 VAL A O 1
ATOM 1046 N N . PHE A 1 146 ? -2.183 4.539 4.490 1.00 98.38 146 PHE A N 1
ATOM 1047 C CA . PHE A 1 146 ? -0.752 4.281 4.533 1.00 98.38 146 PHE A CA 1
ATOM 1048 C C . PHE A 1 146 ? -0.374 3.371 3.372 1.00 98.38 146 PHE A C 1
ATOM 1050 O O . PHE A 1 146 ? -1.167 2.528 2.948 1.00 98.38 146 PHE A O 1
ATOM 1057 N N . SER A 1 147 ? 0.830 3.545 2.837 1.00 98.25 147 SER A N 1
ATOM 1058 C CA . SER A 1 147 ? 1.299 2.732 1.720 1.00 98.25 147 SER A CA 1
ATOM 1059 C C . SER A 1 147 ? 2.686 2.159 1.965 1.00 98.25 147 SER A C 1
ATOM 1061 O O . SER A 1 147 ? 3.510 2.751 2.659 1.00 98.25 147 SER A O 1
ATOM 1063 N N . ALA A 1 148 ? 2.943 0.990 1.388 1.00 98.50 148 ALA A N 1
ATOM 1064 C CA . ALA A 1 148 ? 4.262 0.377 1.363 1.00 98.50 148 ALA A CA 1
ATOM 1065 C C . ALA A 1 148 ? 4.535 -0.252 -0.007 1.00 98.50 148 ALA A C 1
ATOM 1067 O O . ALA A 1 148 ? 3.636 -0.762 -0.674 1.00 98.50 148 ALA A O 1
ATOM 1068 N N . SER A 1 149 ? 5.798 -0.234 -0.420 1.00 98.19 149 SER A N 1
ATOM 1069 C CA . SER A 1 149 ? 6.229 -0.756 -1.716 1.00 98.19 149 SER A CA 1
ATOM 1070 C C . SER A 1 149 ? 7.513 -1.557 -1.547 1.00 98.19 149 SER A C 1
ATOM 1072 O O . SER A 1 149 ? 8.451 -1.103 -0.891 1.00 98.19 149 SER A O 1
ATOM 1074 N N . THR A 1 150 ? 7.585 -2.739 -2.158 1.00 96.44 150 THR A N 1
ATOM 1075 C CA . THR A 1 150 ? 8.780 -3.596 -2.133 1.00 96.44 150 THR A CA 1
ATOM 1076 C C . THR A 1 150 ? 9.118 -4.116 -3.525 1.00 96.44 150 THR A C 1
ATOM 1078 O O . THR A 1 150 ? 8.237 -4.452 -4.313 1.00 96.44 150 THR A O 1
ATOM 1081 N N . GLY A 1 151 ? 10.407 -4.189 -3.867 1.00 95.06 151 GLY A N 1
ATOM 1082 C CA . GLY A 1 151 ? 10.864 -4.715 -5.152 1.00 95.06 151 GLY A CA 1
ATOM 1083 C C . GLY A 1 151 ? 12.029 -3.943 -5.762 1.00 95.06 151 GLY A C 1
ATOM 1084 O O . GLY A 1 151 ? 12.978 -3.586 -5.073 1.00 95.06 151 GLY A O 1
ATOM 1085 N N . VAL A 1 152 ? 11.992 -3.742 -7.083 1.00 95.50 152 VAL A N 1
ATOM 1086 C CA . VAL A 1 152 ? 13.094 -3.093 -7.817 1.00 95.50 152 VAL A CA 1
ATOM 1087 C C . VAL A 1 152 ? 13.185 -1.608 -7.454 1.00 95.50 152 VAL A C 1
ATOM 1089 O O . VAL A 1 152 ? 12.162 -0.929 -7.381 1.00 95.50 152 VAL A O 1
ATOM 1092 N N . ILE A 1 153 ? 14.410 -1.120 -7.242 1.00 96.50 153 ILE A N 1
ATOM 1093 C CA . ILE A 1 153 ? 14.736 0.283 -6.948 1.00 96.50 153 ILE A CA 1
ATOM 1094 C C . ILE A 1 153 ? 15.061 1.029 -8.252 1.00 96.50 153 ILE A C 1
ATOM 1096 O O . ILE A 1 153 ? 15.727 0.475 -9.125 1.00 96.50 153 ILE A O 1
ATOM 1100 N N . GLY A 1 154 ? 14.631 2.290 -8.365 1.00 94.88 154 GLY A N 1
ATOM 1101 C CA . GLY A 1 154 ? 14.941 3.186 -9.487 1.00 94.88 154 GLY A CA 1
ATOM 1102 C C . GLY A 1 154 ? 14.022 3.047 -10.705 1.00 94.88 154 GLY A C 1
ATOM 1103 O O . GLY A 1 154 ? 14.175 3.788 -11.673 1.00 94.88 154 GLY A O 1
ATOM 1104 N N . GLU A 1 155 ? 13.054 2.128 -10.673 1.00 96.06 155 GLU A N 1
ATOM 1105 C CA . GLU A 1 155 ? 12.041 1.984 -11.721 1.00 96.06 155 GLU A CA 1
ATOM 1106 C C . GLU A 1 155 ? 10.748 2.713 -11.319 1.00 96.06 155 GLU A C 1
ATOM 1108 O O . GLU A 1 155 ? 10.214 2.424 -10.245 1.00 96.06 155 GLU A O 1
ATOM 1113 N N . PRO A 1 156 ? 10.195 3.610 -12.160 1.00 95.75 156 PRO A N 1
ATOM 1114 C CA . PRO A 1 156 ? 8.903 4.238 -11.890 1.00 95.75 156 PRO A CA 1
ATOM 1115 C C . PRO A 1 156 ? 7.797 3.200 -11.674 1.00 95.75 156 PRO A C 1
ATOM 1117 O O . PRO A 1 156 ? 7.700 2.227 -12.428 1.00 95.75 156 PRO A O 1
ATOM 1120 N N . LEU A 1 157 ? 6.960 3.410 -10.655 1.00 97.69 157 LEU A N 1
ATOM 1121 C CA . LEU A 1 157 ? 5.820 2.544 -10.363 1.00 97.69 157 LEU A CA 1
ATOM 1122 C C . LEU A 1 157 ? 4.717 2.767 -11.417 1.00 97.69 157 LEU A C 1
ATOM 1124 O O . LEU A 1 157 ? 4.202 3.884 -11.504 1.00 97.69 157 LEU A O 1
ATOM 1128 N N . PRO A 1 158 ? 4.302 1.739 -12.189 1.00 96.62 158 PRO A N 1
ATOM 1129 C CA . PRO A 1 158 ? 3.134 1.824 -13.070 1.00 96.62 158 PRO A CA 1
ATOM 1130 C C . PRO A 1 158 ? 1.838 1.765 -12.242 1.00 96.62 158 PRO A C 1
ATOM 1132 O O . PRO A 1 158 ? 1.104 0.774 -12.271 1.00 96.62 158 PRO A O 1
ATOM 1135 N N . HIS A 1 159 ? 1.614 2.795 -11.428 1.00 97.62 159 HIS A N 1
ATOM 1136 C CA . HIS A 1 159 ? 0.572 2.861 -10.406 1.00 97.62 159 HIS A CA 1
ATOM 1137 C C . HIS A 1 159 ? -0.846 2.809 -10.986 1.00 97.62 159 HIS A C 1
ATOM 1139 O O . HIS A 1 159 ? -1.767 2.373 -10.305 1.00 97.62 159 HIS A O 1
ATOM 1145 N N . GLU A 1 160 ? -1.029 3.126 -12.263 1.00 97.94 160 GLU A N 1
ATOM 1146 C CA . GLU A 1 160 ? -2.304 3.013 -12.971 1.00 97.94 160 GLU A CA 1
ATOM 1147 C C . GLU A 1 160 ? -2.790 1.559 -13.038 1.00 97.94 160 GLU A C 1
ATOM 1149 O O . GLU A 1 160 ? -3.991 1.302 -12.980 1.00 97.94 160 GLU A O 1
ATOM 1154 N N . LYS A 1 161 ? -1.867 0.586 -13.099 1.00 97.38 161 LYS A N 1
ATOM 1155 C CA . LYS A 1 161 ? -2.217 -0.844 -13.040 1.00 97.38 161 LYS A CA 1
ATOM 1156 C C . LYS A 1 161 ? -2.817 -1.234 -11.694 1.00 97.38 161 LYS A C 1
ATOM 1158 O O . LYS A 1 161 ? -3.730 -2.052 -11.648 1.00 97.38 161 LYS A O 1
ATOM 1163 N N . ILE A 1 162 ? -2.293 -0.651 -10.617 1.00 98.12 162 ILE A N 1
ATOM 1164 C CA . ILE A 1 162 ? -2.814 -0.842 -9.262 1.00 98.12 162 ILE A CA 1
ATOM 1165 C C . ILE A 1 162 ? -4.154 -0.111 -9.136 1.00 98.12 162 ILE A C 1
ATOM 1167 O O . ILE A 1 162 ? -5.132 -0.707 -8.697 1.00 98.12 162 ILE A O 1
ATOM 1171 N N . GLY A 1 163 ? -4.223 1.141 -9.603 1.00 98.19 163 GLY A N 1
ATOM 1172 C CA . GLY A 1 163 ? -5.438 1.958 -9.627 1.00 98.19 163 GLY A CA 1
ATOM 1173 C C . GLY A 1 163 ? -6.619 1.250 -10.297 1.00 98.19 163 GLY A C 1
ATOM 1174 O O . GLY A 1 163 ? -7.711 1.210 -9.737 1.00 98.19 163 GLY A O 1
ATOM 1175 N N . ALA A 1 164 ? -6.379 0.595 -11.438 1.00 98.12 164 ALA A N 1
ATOM 1176 C CA . ALA A 1 164 ? -7.384 -0.179 -12.173 1.00 98.12 164 ALA A CA 1
ATOM 1177 C C . ALA A 1 164 ? -7.916 -1.417 -11.422 1.00 98.12 164 ALA A C 1
ATOM 1179 O O . ALA A 1 164 ? -8.875 -2.036 -11.874 1.00 98.12 164 ALA A O 1
ATOM 1180 N N . LYS A 1 165 ? -7.284 -1.803 -10.307 1.00 98.12 165 LYS A N 1
ATOM 1181 C CA . LYS A 1 165 ? -7.645 -2.959 -9.476 1.00 98.12 165 LYS A CA 1
ATOM 1182 C C . LYS A 1 165 ? -8.167 -2.592 -8.094 1.00 98.12 165 LYS A C 1
ATOM 1184 O O . LYS A 1 165 ? -8.487 -3.483 -7.314 1.00 98.12 165 LYS A O 1
ATOM 1189 N N . LEU A 1 166 ? -8.288 -1.302 -7.789 1.00 98.44 166 LEU A N 1
ATOM 1190 C CA . LEU A 1 166 ? -8.773 -0.866 -6.483 1.00 98.44 166 LEU A CA 1
ATOM 1191 C C . LEU A 1 166 ? -10.242 -1.241 -6.241 1.00 98.44 166 LEU A C 1
ATOM 1193 O O . LEU A 1 166 ? -10.589 -1.545 -5.107 1.00 98.44 166 LEU A O 1
ATOM 1197 N N . ASP A 1 167 ? -11.084 -1.271 -7.279 1.00 98.44 167 ASP A N 1
ATOM 1198 C CA . ASP A 1 167 ? -12.471 -1.747 -7.147 1.00 98.44 167 ASP A CA 1
ATOM 1199 C C . ASP A 1 167 ? -12.532 -3.240 -6.811 1.00 98.44 167 ASP A C 1
ATOM 1201 O O . ASP A 1 167 ? -13.236 -3.630 -5.881 1.00 98.44 167 ASP A O 1
ATOM 1205 N N . ASP A 1 168 ? -11.720 -4.057 -7.492 1.00 98.06 168 ASP A N 1
ATOM 1206 C CA . ASP A 1 168 ? -11.584 -5.490 -7.200 1.00 98.06 168 ASP A CA 1
ATOM 1207 C C . ASP A 1 168 ? -11.091 -5.714 -5.754 1.00 98.06 168 ASP A C 1
ATOM 1209 O O . ASP A 1 168 ? -11.591 -6.594 -5.056 1.00 98.06 168 ASP A O 1
ATOM 1213 N N . LEU A 1 169 ? -10.133 -4.901 -5.282 1.00 97.81 169 LEU A N 1
ATOM 1214 C CA . LEU A 1 169 ? -9.634 -4.956 -3.902 1.00 97.81 169 LEU A CA 1
ATOM 1215 C C . LEU A 1 169 ? -10.719 -4.613 -2.886 1.00 97.81 169 LEU A C 1
ATOM 1217 O O . LEU A 1 169 ? -10.903 -5.357 -1.931 1.00 97.81 169 LEU A O 1
ATOM 1221 N N . VAL A 1 170 ? -11.433 -3.503 -3.080 1.00 98.50 170 VAL A N 1
ATOM 1222 C CA . VAL A 1 170 ? -12.470 -3.050 -2.142 1.00 98.50 170 VAL A CA 1
ATOM 1223 C C . VAL A 1 170 ? -13.612 -4.063 -2.075 1.00 98.50 170 VAL A C 1
ATOM 1225 O O . VAL A 1 170 ? -14.070 -4.386 -0.983 1.00 98.50 170 VAL A O 1
ATOM 1228 N N . ALA A 1 171 ? -14.030 -4.612 -3.218 1.00 98.31 171 ALA A N 1
ATOM 1229 C CA . ALA A 1 171 ? -15.054 -5.653 -3.276 1.00 98.31 17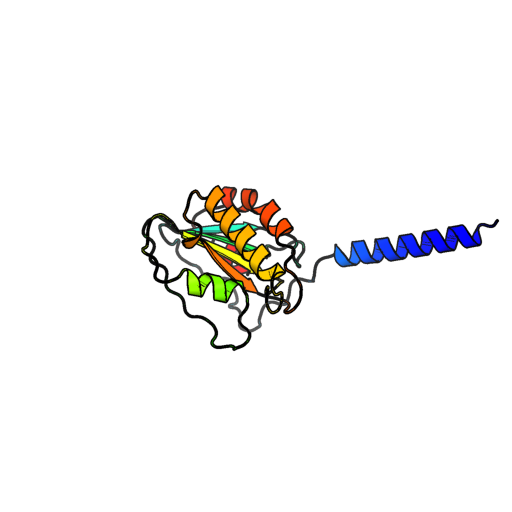1 ALA A CA 1
ATOM 1230 C C . ALA A 1 171 ? -14.602 -6.980 -2.637 1.00 98.31 171 ALA A C 1
ATOM 1232 O O . ALA A 1 171 ? -15.436 -7.750 -2.167 1.00 98.31 171 ALA A O 1
ATOM 1233 N N . GLY A 1 172 ? -13.295 -7.255 -2.633 1.00 98.00 172 GLY A N 1
ATOM 1234 C CA . GLY A 1 172 ? -12.704 -8.468 -2.070 1.00 98.00 172 GLY A CA 1
ATOM 1235 C C . GLY A 1 172 ? -12.369 -8.401 -0.578 1.00 98.00 172 GLY A C 1
ATOM 1236 O O . GLY A 1 172 ? -11.877 -9.396 -0.048 1.00 98.00 172 GLY A O 1
ATOM 1237 N N . LEU A 1 173 ? -12.587 -7.262 0.089 1.00 98.56 173 LEU A N 1
ATOM 1238 C CA . LEU A 1 173 ? -12.295 -7.103 1.515 1.00 98.56 173 LEU A CA 1
ATOM 1239 C C . LEU A 1 173 ? -13.149 -8.059 2.349 1.00 98.56 173 LEU A C 1
ATOM 1241 O O . LEU A 1 173 ? -14.376 -8.019 2.293 1.00 98.56 173 LEU A O 1
ATOM 1245 N N . ALA A 1 174 ? -12.489 -8.906 3.137 1.00 98.12 174 ALA A N 1
ATOM 1246 C CA . ALA A 1 174 ? -13.150 -9.804 4.074 1.00 98.12 174 ALA A CA 1
ATOM 1247 C C . ALA A 1 174 ? -12.256 -10.123 5.289 1.00 98.12 174 ALA A C 1
ATOM 1249 O O . ALA A 1 174 ? -11.022 -10.051 5.183 1.00 98.12 174 ALA A O 1
ATOM 1250 N N . PRO A 1 175 ? -12.851 -10.507 6.436 1.00 97.25 175 PRO A N 1
ATOM 1251 C CA . PRO A 1 175 ? -12.105 -11.100 7.545 1.00 97.25 175 PRO A CA 1
ATOM 1252 C C . PRO A 1 175 ? -11.453 -12.431 7.119 1.00 97.25 175 PRO A C 1
ATOM 1254 O O . PRO A 1 175 ? -11.812 -13.023 6.099 1.00 97.25 175 PRO A O 1
ATOM 1257 N N . GLY A 1 176 ? -10.424 -12.871 7.850 1.00 94.19 176 GLY A N 1
ATOM 1258 C CA . GLY A 1 176 ? -9.759 -14.167 7.620 1.00 94.19 176 GLY A CA 1
ATOM 1259 C C . GLY A 1 176 ? -8.885 -14.271 6.359 1.00 94.19 176 GLY A C 1
ATOM 1260 O O . GLY A 1 176 ? -8.229 -15.285 6.129 1.00 94.19 176 GLY A O 1
ATOM 1261 N N . ARG A 1 177 ? -8.785 -13.209 5.551 1.00 96.06 177 ARG A N 1
ATOM 1262 C CA . ARG A 1 177 ? -8.003 -13.160 4.295 1.00 96.06 177 ARG A CA 1
ATOM 1263 C C . ARG A 1 177 ? -6.507 -12.861 4.480 1.00 96.06 177 ARG A C 1
ATOM 1265 O O . ARG A 1 177 ? -5.819 -12.468 3.538 1.00 96.06 177 ARG A O 1
ATOM 1272 N N . ILE A 1 178 ? -5.973 -13.052 5.687 1.00 96.25 178 ILE A N 1
ATOM 1273 C CA . ILE A 1 178 ? -4.587 -12.688 6.024 1.00 96.25 178 ILE A CA 1
ATOM 1274 C C . ILE A 1 178 ? -3.539 -13.491 5.234 1.00 96.25 178 ILE A C 1
ATOM 1276 O O . ILE A 1 178 ? -2.466 -12.967 4.935 1.00 96.25 178 ILE A O 1
ATOM 1280 N N . ARG A 1 179 ? -3.845 -14.738 4.840 1.00 95.12 179 ARG A N 1
ATOM 1281 C CA . ARG A 1 179 ? -2.959 -15.530 3.968 1.00 95.12 179 ARG A CA 1
ATOM 1282 C C . ARG A 1 179 ? -2.834 -14.898 2.582 1.00 95.12 179 ARG A C 1
ATOM 1284 O O . ARG A 1 179 ? -1.716 -14.679 2.126 1.00 95.12 179 ARG A O 1
ATOM 1291 N N . ASP A 1 180 ? -3.959 -14.567 1.953 1.00 94.44 180 ASP A N 1
ATOM 1292 C CA . ASP A 1 180 ? -3.991 -13.951 0.619 1.00 94.44 180 ASP A CA 1
ATOM 1293 C C . ASP A 1 180 ? -3.197 -12.631 0.621 1.00 94.44 180 ASP A C 1
ATOM 1295 O O . ASP A 1 180 ? -2.403 -12.355 -0.280 1.00 94.44 180 ASP A O 1
ATOM 1299 N N . ALA A 1 181 ? -3.353 -11.849 1.694 1.00 95.88 181 ALA A N 1
ATOM 1300 C CA . ALA A 1 181 ? -2.584 -10.639 1.948 1.00 95.88 181 ALA A CA 1
ATOM 1301 C C . ALA A 1 181 ? -1.071 -10.884 2.071 1.00 95.88 181 ALA A C 1
ATOM 1303 O O . ALA A 1 181 ? -0.283 -10.140 1.486 1.00 95.88 181 ALA A O 1
ATOM 1304 N N . ALA A 1 182 ? -0.661 -11.916 2.811 1.00 94.62 182 ALA A N 1
ATOM 1305 C CA . ALA A 1 182 ? 0.745 -12.258 3.005 1.00 94.62 182 ALA A CA 1
ATOM 1306 C C . ALA A 1 182 ? 1.423 -12.751 1.716 1.00 94.62 182 ALA A C 1
ATOM 1308 O O . ALA A 1 182 ? 2.597 -12.471 1.498 1.00 94.62 182 ALA A O 1
ATOM 1309 N N . GLU A 1 183 ? 0.702 -13.457 0.844 1.00 91.88 183 GLU A N 1
ATOM 1310 C CA . GLU A 1 183 ? 1.237 -13.947 -0.437 1.00 91.88 183 GLU A CA 1
ATOM 1311 C C . GLU A 1 183 ? 1.442 -12.833 -1.483 1.00 91.88 183 G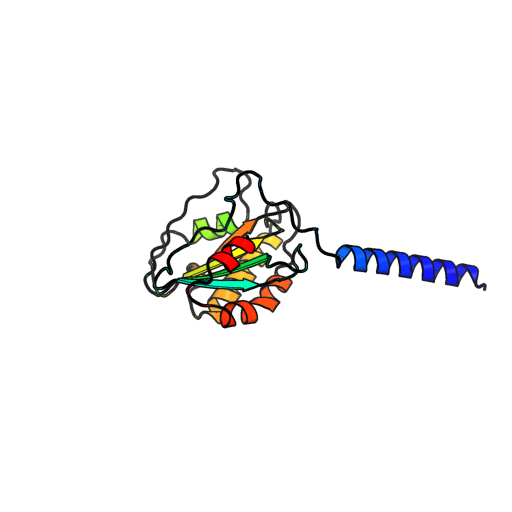LU A C 1
ATOM 1313 O O . GLU A 1 183 ? 2.213 -12.999 -2.442 1.00 91.88 183 GLU A O 1
ATOM 1318 N N . ALA A 1 184 ? 0.753 -11.701 -1.312 1.00 94.69 184 ALA A N 1
ATOM 1319 C CA . ALA A 1 184 ? 0.793 -10.560 -2.220 1.00 94.69 184 ALA A CA 1
ATOM 1320 C C . ALA A 1 184 ? 1.980 -9.609 -1.999 1.00 94.69 184 ALA A C 1
ATOM 1322 O O . ALA A 1 184 ? 2.261 -8.793 -2.882 1.00 94.69 184 ALA A O 1
ATOM 1323 N N . ILE A 1 185 ? 2.663 -9.695 -0.853 1.00 92.12 185 ILE A N 1
ATOM 1324 C CA . ILE A 1 185 ? 3.748 -8.783 -0.444 1.00 92.12 185 ILE A CA 1
ATOM 1325 C C . ILE A 1 185 ? 5.114 -9.479 -0.409 1.00 92.12 185 ILE A C 1
ATOM 1327 O O . ILE A 1 185 ? 6.130 -8.758 -0.542 1.00 92.12 185 ILE A O 1
#

Foldseek 3Di:
DDPVVVVVVVVVVVVVVVVVVVQQQADDDDDDDPPDPPDDDDDDWDPQKWKFFDDLPQGGDPATFKMKIKGFQPDQDDDDDDPDPFDAPLRVLLVVLHPDHRGGIAMEMEGEAEFNTQAPPLSNVLLCVVLVLLCVLVVHDSSRYGYGYYHDHPDRGPSVSVSVCSVVGSVRIDIPCVVSRVRND

Radius of gyration: 19.73 Å; chains: 1; bounding box: 34×39×71 Å

pLDDT: mean 92.06, std 10.01, range [50.81, 98.81]